Protein 6YJH (pdb70)

Foldseek 3Di:
DLWFWFWDDDPFKTKIKTKDQQAQLQEAEDAQEVLLSVLVSLLCNLLRMNMYMDMYGDCVVACQVSLLSRLLRLLQGLLRSCPPVPQWQQWFKDWFDDPQWIKMKIKRLPAAQEEAEEADDPVLCADWDDDPTGIDRSVCLSSSRSSSSNNSRMYMYMYIPDDDDSSSHSNRRSSGSSNRNSRGSHGHPVD

B-factor: mean 17.28, std 9.88, range [5.57, 83.08]

Secondary structure (DSSP, 8-state):
--EEEEEEE-SSEEEEEEEESS----EEEE-S-HHHHHHHHHHHHHTT-EEEEEEEE-TTT-SHHHHHHHHHHHHHHHHHHHTT-TTB--EEEEEEEETTEEEEEEEETTSPSEEEEE---GGGGS-EE--SSS-EETTHHHHHHHHHHHHHT-EEEEEEEE---HHHHHHHHHHHHHHHHHHHHSB-TT-

Radius of gyration: 15.44 Å; Cα contacts (8 Å, |Δi|>4): 521; chains: 1; bounding box: 41×38×30 Å

InterPro domains:
  IPR000807 Imidazoleglycerol-phosphate dehydratase [MF_00076] (11-210)
  IPR000807 Imidazoleglycerol-phosphate dehydratase [PF00475] (40-190)
  IPR000807 Imidazoleglycerol-phosphate dehydratase [PTHR23133] (4-210)
  IPR000807 Imidazoleglycerol-phosphate dehydratase [cd07914] (21-210)
  IPR020565 Imidazoleglycerol-phosphate dehydratase, conserved site [PS00954] (70-83)
  IPR020565 Imidazoleglycerol-phosphate dehydratase, conserved site [PS00955] (172-184)
  IPR020568 Ribosomal protein uS5 domain 2-type superfamily [SSF54211] (11-95)
  IPR020568 Ribosomal protein uS5 domain 2-type superfamily [SSF54211] (96-195)
  IPR038494 Imidazole glycerol phosphate dehydratase domain superfamily [G3DSA:3.30.230.40] (1-98)
  IPR038494 Imidazole glycerol phosphate dehydratase domain superfamily [G3DSA:3.30.230.40] (99-210)

Sequence (191 aa):
SRRARIERRTRESDIVIELDLDGTGQVAVDTGVPFYDHMLTALGSSHASSFDLTVRATGDVEIEAHHTIEDTAIALGTALGQALGDKRGIRRRFGDAFIPMDETLAHAAVVDLSGRPYCVHTGEPDHLQHTTIAGSSVPYHTVINRHVFESLLAANARIALHVRVLYGRDPHHITEAQYKAVARALRQAVEPDPRV

Nearest PDB structures (foldseek):
  6yjh-assembly1_A  TM=1.005E+00  e=2.341E-43  Mycobacterium tuberculosis
  8wmp-assembly1_A  TM=1.005E+00  e=8.039E-42  Mycobacterium tuberculosis
  6khh-assembly1_A  TM=1.005E+00  e=1.022E-41  Mycobacterium tuberculosis
  4mu0-assembly1_A  TM=9.701E-01  e=1.872E-22  Arabidopsis thaliana
  6fwh-assembly1_A  TM=9.438E-01  e=1.028E-22  Acanthamoeba castellanii

Solvent-accessible surface area: 9178 Å² total; per-residue (Å²): 135,42,164,8,127,21,104,74,187,37,236,66,2,53,2,40,0,79,5,22,5,82,13,107,22,115,36,61,21,95,1,36,0,64,22,0,25,77,0,0,52,10,4,0,53,50,1,30,2,40,1,58,4,178,3,90,25,19,45,148,111,64,2,56,63,0,2,48,11,0,0,28,1,6,0,51,0,7,22,102,5,6,49,110,53,192,27,15,98,92,115,6,69,14,106,18,100,42,124,70,1,34,0,16,0,37,6,23,0,51,15,205,61,145,27,54,14,64,51,34,31,119,73,0,115,147,24,65,31,77,67,130,63,31,48,0,63,0,79,10,0,108,48,1,0,80,9,9,1,57,46,2,156,2,17,1,74,0,91,5,69,132,21,182,49,34,65,40,0,0,11,0,0,0,38,0,2,0,96,0,6,98,74,0,5,56,97,31,111,222,132

Organism: Mycobacterium tuberculosis (strain ATCC 25618 / H37Rv) (NCBI:txid83332)

Structure (mmCIF, N/CA/C/O backbone):
data_6YJH
#
_entry.id   6YJH
#
_cell.length_a   112.130
_cell.length_b   112.130
_cell.length_c   112.130
_cell.angle_alpha   90.000
_cell.angle_beta   90.000
_cell.angle_gamma   90.000
#
_symmetry.space_group_name_H-M   'P 4 3 2'
#
loop_
_entity.id
_entity.type
_entity.pdbx_description
1 polymer 'Imidazoleglycerol-phosphate dehydratase'
2 non-polymer 'MANGANESE (II) ION'
3 water water
#
loop_
_atom_site.group_PDB
_atom_site.id
_atom_site.type_symbol
_atom_site.label_atom_id
_atom_site.label_alt_id
_atom_site.label_comp_id
_atom_site.label_asym_id
_atom_site.label_entity_id
_atom_site.label_seq_id
_atom_site.pdbx_PDB_ins_code
_atom_site.Cartn_x
_atom_site.Cartn_y
_atom_site.Cartn_z
_atom_site.occupancy
_atom_site.B_iso_or_equiv
_atom_site.auth_seq_id
_atom_site.auth_comp_id
_atom_site.auth_asym_id
_atom_site.auth_atom_id
_atom_site.pdbx_PDB_model_num
ATOM 1 N N . SER A 1 1 ? -40.745 19.915 46.211 1.00 45.84 10 SER A N 1
ATOM 2 C CA . SER A 1 1 ? -39.703 19.081 46.952 1.00 41.51 10 SER A CA 1
ATOM 3 C C . SER A 1 1 ? -39.222 17.906 46.080 1.00 34.94 10 SER A C 1
ATOM 4 O O . SER A 1 1 ? -40.013 16.982 45.802 1.00 31.57 10 SER A O 1
ATOM 7 N N . ARG A 1 2 ? -37.960 17.928 45.643 1.00 28.20 11 ARG A N 1
ATOM 8 C CA . ARG A 1 2 ? -37.422 16.886 44.731 1.00 23.70 11 ARG A CA 1
ATOM 9 C C . ARG A 1 2 ? -36.259 16.223 45.446 1.00 21.07 11 ARG A C 1
ATOM 10 O O . ARG A 1 2 ? -35.093 16.579 45.222 1.00 17.61 11 ARG A O 1
ATOM 18 N N . ARG A 1 3 ? -36.614 15.315 46.366 1.00 20.66 12 ARG A N 1
ATOM 19 C CA . ARG A 1 3 ? -35.666 14.692 47.300 1.00 19.28 12 ARG A CA 1
ATOM 20 C C . ARG A 1 3 ? -35.847 13.198 47.236 1.00 19.27 12 ARG A C 1
ATOM 21 O O . ARG A 1 3 ? -36.925 12.735 46.865 1.00 21.44 12 ARG A O 1
ATOM 29 N N . ALA A 1 4 ? -34.787 12.460 47.544 1.00 15.98 13 ALA A N 1
ATOM 30 C CA . ALA A 1 4 ? -34.867 10.992 47.600 1.00 16.35 13 ALA A CA 1
ATOM 31 C C . ALA A 1 4 ? -33.827 10.527 48.600 1.00 18.18 13 ALA A C 1
ATOM 32 O O . ALA A 1 4 ? -32.729 11.078 48.650 1.00 18.47 13 ALA A O 1
ATOM 34 N N . ARG A 1 5 ? -34.169 9.508 49.367 1.00 17.46 14 ARG A N 1
ATOM 35 C CA . ARG A 1 5 ? -33.190 8.785 50.187 1.00 18.21 14 ARG A CA 1
ATOM 36 C C . ARG A 1 5 ? -33.243 7.352 49.693 1.00 17.39 14 ARG A C 1
ATOM 37 O O . ARG A 1 5 ? -34.304 6.786 49.673 1.00 18.13 14 ARG A O 1
ATOM 45 N N . ILE A 1 6 ? -32.119 6.810 49.268 1.00 16.79 15 ILE A N 1
ATOM 46 C CA . ILE A 1 6 ? -32.000 5.420 48.771 1.00 17.22 15 ILE A CA 1
ATOM 47 C C . ILE A 1 6 ? -31.024 4.698 49.695 1.00 16.64 15 ILE A C 1
ATOM 48 O O . ILE A 1 6 ? -29.954 5.243 49.978 1.00 17.14 15 ILE A O 1
ATOM 53 N N . GLU A 1 7 ? -31.429 3.543 50.223 1.00 18.16 16 GLU A N 1
ATOM 54 C CA . GLU A 1 7 ? -30.512 2.613 50.915 1.00 17.29 16 GLU A CA 1
ATOM 55 C C . GLU A 1 7 ? -30.368 1.385 50.027 1.00 18.36 16 GLU A C 1
ATOM 56 O O . GLU A 1 7 ? -31.380 0.823 49.573 1.00 21.66 16 GLU A O 1
ATOM 62 N N . ARG A 1 8 ? -29.142 0.991 49.766 1.00 16.95 17 ARG A N 1
ATOM 63 C CA . ARG A 1 8 ? -28.891 -0.187 48.924 1.00 17.78 17 ARG A CA 1
ATOM 64 C C . ARG A 1 8 ? -27.911 -1.082 49.675 1.00 17.03 17 ARG A C 1
ATOM 65 O O . ARG A 1 8 ? -26.750 -0.670 49.868 1.00 17.17 17 ARG A O 1
ATOM 73 N N . ARG A 1 9 ? -28.392 -2.247 50.113 1.00 19.09 18 ARG A N 1
ATOM 74 C CA . ARG A 1 9 ? -27.525 -3.230 50.804 1.00 20.10 18 ARG A CA 1
ATOM 75 C C . ARG A 1 9 ? -27.355 -4.487 49.943 1.00 20.63 18 ARG A C 1
ATOM 76 O O . ARG A 1 9 ? -28.342 -5.112 49.575 1.00 21.17 18 ARG A O 1
ATOM 84 N N . THR A 1 10 ? -26.137 -4.776 49.541 1.00 18.21 19 THR A N 1
ATOM 85 C CA . THR A 1 10 ? -25.835 -5.948 48.689 1.00 19.08 19 THR A CA 1
ATOM 86 C C . THR A 1 10 ? -24.836 -6.829 49.433 1.00 20.06 19 THR A C 1
ATOM 87 O O . THR A 1 10 ? -24.362 -6.442 50.530 1.00 19.27 19 THR A O 1
ATOM 91 N N . ARG A 1 11 ? -24.463 -7.957 48.839 1.00 21.37 20 ARG A N 1
ATOM 92 C CA . ARG A 1 11 ? -23.395 -8.809 49.426 1.00 25.12 20 ARG A CA 1
ATOM 93 C C . ARG A 1 11 ? -22.094 -8.009 49.465 1.00 19.81 20 ARG A C 1
ATOM 94 O O . ARG A 1 11 ? -21.274 -8.194 50.379 1.00 19.20 20 ARG A O 1
ATOM 102 N N . GLU A 1 12 ? -21.881 -7.145 48.478 1.00 16.97 21 GLU A N 1
ATOM 103 C CA . GLU A 1 12 ? -20.563 -6.477 48.310 1.00 17.91 21 GLU A CA 1
ATOM 104 C C . GLU A 1 12 ? -20.488 -5.132 49.069 1.00 18.32 21 GLU A C 1
ATOM 105 O O . GLU A 1 12 ? -19.358 -4.734 49.419 1.00 18.14 21 GLU A O 1
ATOM 111 N N . SER A 1 13 ? -21.606 -4.434 49.249 1.00 16.61 22 SER A N 1
ATOM 112 C CA . SER A 1 13 ? -21.543 -3.046 49.764 1.00 17.01 22 SER A CA 1
ATOM 113 C C . SER A 1 13 ? -22.843 -2.625 50.444 1.00 15.67 22 SER A C 1
ATOM 114 O O . SER A 1 13 ? -23.887 -3.316 50.364 1.00 16.00 22 SER A O 1
ATOM 117 N N . ASP A 1 14 ? -22.734 -1.523 51.177 1.00 16.80 23 ASP A N 1
ATOM 118 C CA . ASP A 1 14 ? -23.885 -0.888 51.870 1.00 16.85 23 ASP A CA 1
ATOM 119 C C . ASP A 1 14 ? -23.805 0.603 51.565 1.00 15.59 23 ASP A C 1
ATOM 120 O O . ASP A 1 14 ? -22.746 1.206 51.825 1.00 14.56 23 ASP A O 1
ATOM 125 N N . ILE A 1 15 ? -24.873 1.132 50.957 1.00 16.07 24 ILE A N 1
ATOM 126 C CA . ILE A 1 15 ? -24.898 2.490 50.382 1.00 16.02 24 ILE A CA 1
ATOM 127 C C . ILE A 1 15 ? -26.094 3.212 50.981 1.00 13.59 24 ILE A C 1
ATOM 128 O O . ILE A 1 15 ? -27.168 2.611 51.028 1.00 15.21 24 ILE A O 1
ATOM 133 N N . VAL A 1 16 ? -25.892 4.446 51.422 1.00 14.81 25 VAL A N 1
ATOM 134 C CA . VAL A 1 16 ? -26.983 5.420 51.705 1.00 15.80 25 VAL A CA 1
ATOM 135 C C . VAL A 1 16 ? -26.766 6.680 50.877 1.00 15.24 25 VAL A C 1
ATOM 136 O O . VAL A 1 16 ? -25.688 7.258 50.957 1.00 16.56 25 VAL A O 1
ATOM 140 N N . ILE A 1 17 ? -27.793 7.079 50.128 1.00 15.70 26 ILE A N 1
ATOM 141 C CA . ILE A 1 17 ? -27.764 8.325 49.322 1.00 14.74 26 ILE A CA 1
ATOM 142 C C . ILE A 1 17 ? -28.879 9.208 49.857 1.00 15.36 26 ILE A C 1
ATOM 143 O O . ILE A 1 17 ? -30.032 8.705 49.899 1.00 15.30 26 ILE A O 1
ATOM 148 N N . GLU A 1 18 ? -28.594 10.469 50.126 1.00 15.30 27 GLU A N 1
ATOM 149 C CA . GLU A 1 18 ? -29.639 11.498 50.309 1.00 16.60 27 GLU A CA 1
ATOM 150 C C . GLU A 1 18 ? -29.401 12.578 49.252 1.00 15.63 27 GLU A C 1
ATOM 151 O O . GLU A 1 18 ? -28.310 13.157 49.233 1.00 16.58 27 GLU A O 1
ATOM 157 N N . LEU A 1 19 ? -30.379 12.808 48.401 1.00 16.39 28 LEU A N 1
ATOM 158 C CA . LEU A 1 19 ? -30.262 13.726 47.259 1.00 16.43 28 LEU A CA 1
ATOM 159 C C . LEU A 1 19 ? -31.401 14.731 47.299 1.00 18.18 28 LEU A C 1
ATOM 160 O O . LEU A 1 19 ? -32.558 14.298 47.469 1.00 19.12 28 LEU A O 1
ATOM 165 N N . ASP A 1 20 ? -31.081 15.986 47.050 1.00 17.47 29 ASP A N 1
ATOM 166 C CA . ASP A 1 20 ? -32.068 17.054 46.761 1.00 17.53 29 ASP A CA 1
ATOM 167 C C . ASP A 1 20 ? -31.623 17.722 45.451 1.00 16.58 29 ASP A C 1
ATOM 168 O O . ASP A 1 20 ? -30.505 18.267 45.429 1.00 16.05 29 ASP A O 1
ATOM 173 N N . LEU A 1 21 ? -32.483 17.703 44.447 1.00 16.22 30 LEU A N 1
ATOM 174 C CA . LEU A 1 21 ? -32.153 18.290 43.122 1.00 15.94 30 LEU A CA 1
ATOM 175 C C . LEU A 1 21 ? -32.043 19.806 43.220 1.00 18.88 30 LEU A C 1
ATOM 176 O O . LEU A 1 21 ? -31.393 20.391 42.348 1.00 20.92 30 LEU A O 1
ATOM 181 N N . ASP A 1 22 ? -32.770 20.434 44.152 1.00 17.20 31 ASP A N 1
ATOM 182 C CA . ASP A 1 22 ? -32.889 21.912 44.248 1.00 20.64 31 ASP A CA 1
ATOM 183 C C . ASP A 1 22 ? -31.966 22.403 45.358 1.00 21.89 31 ASP A C 1
ATOM 184 O O . ASP A 1 22 ? -32.404 23.130 46.280 1.00 25.35 31 ASP A O 1
ATOM 189 N N . GLY A 1 23 ? -30.700 22.025 45.311 1.00 20.36 32 GLY A N 1
ATOM 190 C CA . GLY A 1 23 ? -29.768 22.335 46.389 1.00 21.27 32 GLY A CA 1
ATOM 191 C C . GLY A 1 23 ? -28.930 23.535 46.049 1.00 22.20 32 GLY A C 1
ATOM 192 O O . GLY A 1 23 ? -29.254 24.250 45.066 1.00 22.46 32 GLY A O 1
ATOM 193 N N . THR A 1 24 ? -27.877 23.712 46.811 1.00 21.15 33 THR A N 1
ATOM 194 C CA . THR A 1 24 ? -26.890 24.805 46.694 1.00 22.51 33 THR A CA 1
ATOM 195 C C . THR A 1 24 ? -25.495 24.188 46.724 1.00 24.17 33 THR A C 1
ATOM 196 O O . THR A 1 24 ? -24.558 24.890 47.114 1.00 21.97 33 THR A O 1
ATOM 200 N N . GLY A 1 25 ? -25.360 22.901 46.395 1.00 20.36 34 GLY A N 1
ATOM 201 C CA . GLY A 1 25 ? -24.028 22.267 46.385 1.00 20.79 34 GLY A CA 1
ATOM 202 C C . GLY A 1 25 ? -23.516 21.911 47.767 1.00 21.66 34 GLY A C 1
ATOM 203 O O . GLY A 1 25 ? -22.291 21.857 47.952 1.00 25.34 34 GLY A O 1
ATOM 204 N N . GLN A 1 26 ? -24.386 21.534 48.701 1.00 22.49 35 GLN A N 1
ATOM 205 C CA . GLN A 1 26 ? -23.967 21.011 50.032 1.00 23.28 35 GLN A CA 1
ATOM 206 C C . GLN A 1 26 ? -23.735 19.512 49.860 1.00 20.19 35 GLN A C 1
ATOM 207 O O . GLN A 1 26 ? -24.725 18.756 49.751 1.00 18.82 35 GLN A O 1
ATOM 213 N N . VAL A 1 27 ? -22.474 19.124 49.786 1.00 18.35 36 VAL A N 1
ATOM 214 C CA . VAL A 1 27 ? -22.114 17.761 49.313 1.00 17.33 36 VAL A CA 1
ATOM 215 C C . VAL A 1 27 ? -21.133 17.157 50.296 1.00 16.96 36 VAL A C 1
ATOM 216 O O . VAL A 1 27 ? -20.128 17.820 50.664 1.00 20.09 36 VAL A O 1
ATOM 220 N N . ALA A 1 28 ? -21.382 15.921 50.658 1.00 15.02 37 ALA A N 1
ATOM 221 C CA . ALA A 1 28 ? -20.501 15.113 51.506 1.00 15.29 37 ALA A CA 1
ATOM 222 C C . ALA A 1 28 ? -20.512 13.667 51.001 1.00 14.02 37 ALA A C 1
ATOM 223 O O . ALA A 1 28 ? -21.553 13.035 51.049 1.00 15.54 37 ALA A O 1
ATOM 225 N N . VAL A 1 29 ? -19.351 13.191 50.564 1.00 13.58 38 VAL A N 1
ATOM 226 C CA . VAL A 1 29 ? -19.223 11.849 49.946 1.00 13.16 38 VAL A CA 1
ATOM 227 C C . VAL A 1 29 ? -18.121 11.090 50.643 1.00 13.27 38 VAL A C 1
ATOM 228 O O . VAL A 1 29 ? -16.996 11.600 50.698 1.00 15.72 38 VAL A O 1
ATOM 232 N N . ASP A 1 30 ? -18.424 9.877 51.082 1.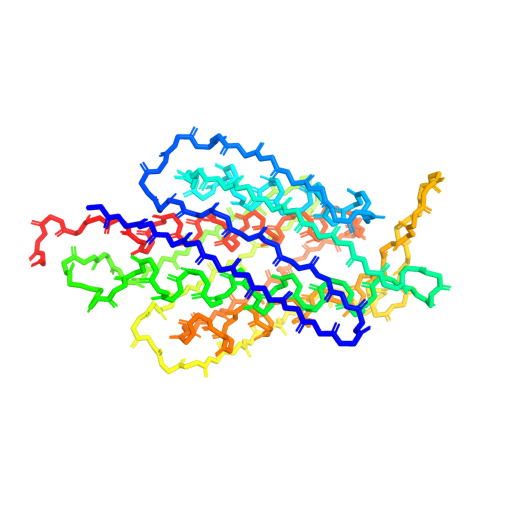00 14.04 39 ASP A N 1
ATOM 233 C CA . ASP A 1 30 ? -17.404 9.005 51.689 1.00 15.81 39 ASP A CA 1
ATOM 234 C C . ASP A 1 30 ? -17.717 7.585 51.265 1.00 15.08 39 ASP A C 1
ATOM 235 O O . ASP A 1 30 ? -18.670 6.988 51.768 1.00 15.07 39 ASP A O 1
ATOM 240 N N . THR A 1 31 ? -16.964 7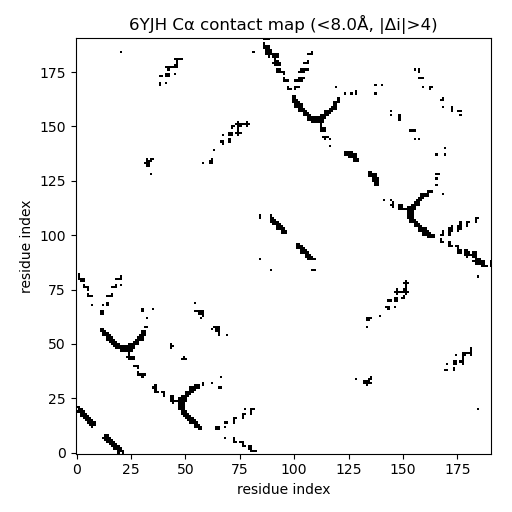.061 50.310 1.00 13.29 40 THR A N 1
ATOM 241 C CA . THR A 1 31 ? -17.142 5.706 49.764 1.00 11.88 40 THR A CA 1
ATOM 242 C C . THR A 1 31 ? -15.981 4.766 50.088 1.00 12.54 40 THR A C 1
ATOM 243 O O . THR A 1 31 ? -16.095 3.568 49.703 1.00 12.83 40 THR A O 1
ATOM 247 N N . GLY A 1 32 ? -14.881 5.214 50.739 1.00 12.57 41 GLY A N 1
ATOM 248 C CA . GLY A 1 32 ? -13.675 4.396 50.924 1.00 12.55 41 GLY A CA 1
ATOM 249 C C . GLY A 1 32 ? -12.756 4.412 49.728 1.00 12.54 41 GLY A C 1
ATOM 250 O O . GLY A 1 32 ? -11.689 3.816 49.805 1.00 13.34 41 GLY A O 1
ATOM 251 N N . VAL A 1 33 ? -13.172 5.120 48.688 1.00 11.31 42 VAL A N 1
ATOM 252 C CA . VAL A 1 33 ? -12.374 5.236 47.431 1.00 11.81 42 VAL A CA 1
ATOM 253 C C . VAL A 1 33 ? -12.139 6.713 47.158 1.00 11.24 42 VAL A C 1
ATOM 254 O O . VAL A 1 33 ? -12.989 7.365 46.566 1.00 11.10 42 VAL A O 1
ATOM 258 N N . PRO A 1 34 ? -11.059 7.312 47.678 1.00 11.82 43 PRO A N 1
ATOM 259 C CA . PRO A 1 34 ? -10.994 8.771 47.716 1.00 11.50 43 PRO A CA 1
ATOM 260 C C . PRO A 1 34 ? -11.029 9.517 46.381 1.00 11.06 43 PRO A C 1
ATOM 261 O O . PRO A 1 34 ? -11.586 10.602 46.329 1.00 11.24 43 PRO A O 1
ATOM 265 N N . PHE A 1 35 ? -10.517 8.913 45.308 1.00 10.35 44 PHE A N 1
ATOM 266 C CA . PHE A 1 35 ? -10.635 9.606 44.006 1.00 10.26 44 PHE A CA 1
ATOM 267 C C . PHE A 1 35 ? -12.095 9.614 43.569 1.00 10.34 44 PHE A C 1
ATOM 268 O O . PHE A 1 35 ? -12.582 10.600 42.973 1.00 9.34 44 PHE A O 1
ATOM 276 N N . TYR A 1 36 ? -12.809 8.535 43.850 1.00 10.34 45 TYR A N 1
ATOM 277 C CA . TYR A 1 36 ? -14.246 8.461 43.504 1.00 9.60 45 TYR A CA 1
ATOM 278 C C . TYR A 1 36 ? -15.003 9.470 44.380 1.00 10.48 45 TYR A C 1
ATOM 279 O O . TYR A 1 36 ? -15.934 10.134 43.882 1.00 10.57 45 TYR A O 1
ATOM 288 N N . ASP A 1 37 ? -14.622 9.619 45.642 1.00 11.27 46 ASP A N 1
ATOM 289 C CA . ASP A 1 37 ? -15.280 10.654 46.473 1.00 10.93 46 ASP A CA 1
ATOM 290 C C . ASP A 1 37 ? -15.071 12.027 45.828 1.00 10.96 46 ASP A C 1
ATOM 291 O O . ASP A 1 37 ? -16.009 12.801 45.824 1.00 11.26 46 ASP A O 1
ATOM 296 N N . HIS A 1 38 ? -13.870 12.280 45.304 1.00 9.71 47 HIS A N 1
ATOM 297 C CA . HIS A 1 38 ? -13.533 13.557 44.625 1.00 10.52 47 HIS A CA 1
ATOM 298 C C . HIS A 1 38 ? -14.501 13.727 43.448 1.00 10.44 47 HIS A C 1
ATOM 299 O O . HIS A 1 38 ? -15.055 14.811 43.264 1.00 10.66 47 HIS A O 1
ATOM 306 N N . MET A 1 39 ? -14.634 12.687 42.632 1.00 9.44 48 MET A N 1
ATOM 307 C CA . MET A 1 39 ? -15.494 12.773 41.429 1.00 9.24 48 MET A CA 1
ATOM 308 C C . MET A 1 39 ? -16.969 13.000 41.779 1.00 9.97 48 MET A C 1
ATOM 309 O O . MET A 1 39 ? -17.624 13.808 41.120 1.00 10.70 48 MET A O 1
ATOM 314 N N . LEU A 1 40 ? -17.500 12.257 42.760 1.00 9.74 49 LEU A N 1
ATOM 315 C CA . LEU A 1 40 ? -18.919 12.421 43.132 1.00 10.32 49 LEU A CA 1
ATOM 316 C C . LEU A 1 40 ? -19.144 13.755 43.846 1.00 10.55 49 LEU A C 1
ATOM 317 O O . LEU A 1 40 ? -20.250 14.277 43.721 1.00 11.51 49 LEU A O 1
ATOM 322 N N . THR A 1 41 ? -18.146 14.283 44.562 1.00 11.25 50 THR A N 1
ATOM 323 C CA . THR A 1 41 ? -18.233 15.598 45.197 1.00 11.79 50 THR A CA 1
ATOM 324 C C . THR A 1 41 ? -18.301 16.635 44.078 1.00 13.69 50 THR A C 1
ATOM 325 O O . THR A 1 41 ? -19.168 17.485 44.136 1.00 13.09 50 THR A O 1
ATOM 329 N N . ALA A 1 42 ? -17.454 16.512 43.061 1.00 13.67 51 ALA A N 1
ATOM 330 C CA . ALA A 1 42 ? -17.546 17.386 41.882 1.00 13.53 51 ALA A CA 1
ATOM 331 C C . ALA A 1 42 ? -18.924 17.266 41.231 1.00 13.09 51 ALA A C 1
ATOM 332 O O . ALA A 1 42 ? -19.513 18.335 40.854 1.00 14.39 51 ALA A O 1
ATOM 334 N N . LEU A 1 43 ? -19.439 16.057 41.035 1.00 12.56 52 LEU A N 1
ATOM 335 C CA . LEU A 1 43 ? -20.741 15.831 40.371 1.00 13.64 52 LEU A CA 1
ATOM 336 C C . LEU A 1 43 ? -21.810 16.557 41.201 1.00 13.56 52 LEU A C 1
ATOM 337 O O . LEU A 1 43 ? -22.608 17.364 40.644 1.00 13.72 52 LEU A O 1
ATOM 342 N N . GLY A 1 44 ? -21.849 16.317 42.514 1.00 13.70 53 GLY A N 1
ATOM 343 C CA . GLY A 1 44 ? -22.938 16.904 43.312 1.00 14.25 53 GLY A CA 1
ATOM 344 C C . GLY A 1 44 ? -22.841 18.412 43.350 1.00 14.49 53 GLY A C 1
ATOM 345 O O . GLY A 1 44 ? -23.869 19.090 43.198 1.00 15.83 53 GLY A O 1
ATOM 346 N N . SER A 1 45 ? -21.644 18.950 43.484 1.00 13.84 54 SER A N 1
ATOM 347 C CA A SER A 1 45 ? -21.420 20.406 43.601 0.50 15.16 54 SER A CA 1
ATOM 348 C CA B SER A 1 45 ? -21.443 20.411 43.616 0.50 15.26 54 SER A CA 1
ATOM 349 C C . SER A 1 45 ? -21.761 21.104 42.278 1.00 15.74 54 SER A C 1
ATOM 350 O O . SER A 1 45 ? -22.486 22.147 42.271 1.00 15.76 54 SER A O 1
ATOM 355 N N . HIS A 1 46 ? -21.234 20.599 41.183 1.00 14.12 55 HIS A N 1
ATOM 356 C CA . HIS A 1 46 ? -21.459 21.274 39.883 1.00 13.54 55 HIS A CA 1
ATOM 357 C C . HIS A 1 46 ? -22.893 21.088 39.424 1.00 14.50 55 HIS A C 1
ATOM 358 O O . HIS A 1 46 ? -23.304 21.835 38.498 1.00 15.93 55 HIS A O 1
ATOM 365 N N . ALA A 1 47 ? -23.635 20.091 39.915 1.00 12.86 56 ALA A N 1
ATOM 366 C CA . ALA A 1 47 ? -25.049 19.923 39.558 1.00 12.39 56 ALA A CA 1
ATOM 367 C C . ALA A 1 47 ? -25.953 20.827 40.421 1.00 13.95 56 ALA A C 1
ATOM 368 O O . ALA A 1 47 ? -27.160 20.869 40.147 1.00 13.70 56 ALA A O 1
ATOM 370 N N A SER A 1 48 ? -25.381 21.545 41.380 0.50 14.79 57 SER A N 1
ATOM 371 N N B SER A 1 48 ? -25.359 21.427 41.445 0.50 14.52 57 SER A N 1
ATOM 372 C CA A SER A 1 48 ? -26.141 22.294 42.426 0.50 15.30 57 SER A CA 1
ATOM 373 C CA B SER A 1 48 ? -26.053 22.298 42.430 0.50 15.25 57 SER A CA 1
ATOM 374 C C A SER A 1 48 ? -27.166 21.351 43.056 0.50 15.54 57 SER A C 1
ATOM 375 C C B SER A 1 48 ? -26.998 21.444 43.273 0.50 15.85 57 SER A C 1
ATOM 376 O O A SER A 1 48 ? -28.358 21.745 43.301 0.50 14.70 57 SER A O 1
ATOM 377 O O B SER A 1 48 ? -27.935 22.013 43.910 0.50 15.44 57 SER A O 1
ATOM 382 N N . PHE A 1 49 ? -26.718 20.138 43.357 1.00 15.51 58 PHE A N 1
ATOM 383 C CA . PHE A 1 49 ? -27.488 19.225 44.229 1.00 14.28 58 PHE A CA 1
ATOM 384 C C . PHE A 1 49 ? -27.080 19.501 45.660 1.00 13.77 58 PHE A C 1
ATOM 385 O O . PHE A 1 49 ? -26.014 19.996 45.918 1.00 15.31 58 PHE A O 1
ATOM 393 N N . ASP A 1 50 ? -27.910 19.076 46.622 1.00 14.51 59 ASP A N 1
ATOM 394 C CA . ASP A 1 50 ? -27.401 18.759 47.977 1.00 15.25 59 ASP A CA 1
ATOM 395 C C . ASP A 1 50 ? -27.307 17.239 47.992 1.00 14.67 59 ASP A C 1
ATOM 396 O O . ASP A 1 50 ? -28.283 16.585 47.543 1.00 16.94 59 ASP A O 1
ATOM 401 N N . LEU A 1 51 ? -26.169 16.678 48.365 1.00 15.80 60 LEU A N 1
ATOM 402 C CA . LEU A 1 51 ? -25.942 15.237 48.157 1.00 15.66 60 LEU A CA 1
ATOM 403 C C . LEU A 1 51 ? -25.102 14.692 49.294 1.00 15.73 60 LEU A C 1
ATOM 404 O O . LEU A 1 51 ? -24.001 15.220 49.531 1.00 16.55 60 LEU A O 1
ATOM 409 N N . THR A 1 52 ? -25.600 13.669 49.978 1.00 14.27 61 THR A N 1
ATOM 410 C CA . THR A 1 52 ? -24.744 12.904 50.908 1.00 15.28 61 THR A CA 1
ATOM 411 C C . THR A 1 52 ? -24.690 11.460 50.384 1.00 13.57 61 THR A C 1
ATOM 412 O O . THR A 1 52 ? -25.713 10.898 49.964 1.00 15.00 61 THR A O 1
ATOM 416 N N . VAL A 1 53 ? -23.468 10.959 50.329 1.00 13.18 62 VAL A N 1
ATOM 417 C CA . VAL A 1 53 ? -23.197 9.568 49.939 1.00 12.78 62 VAL A CA 1
ATOM 418 C C . VAL A 1 53 ? -22.362 8.972 51.052 1.00 13.65 62 VAL A C 1
ATOM 419 O O . VAL A 1 53 ? -21.274 9.451 51.336 1.00 14.15 62 VAL A O 1
ATOM 423 N N . ARG A 1 54 ? -22.824 7.861 51.583 1.00 13.94 63 ARG A N 1
ATOM 424 C CA . ARG A 1 54 ? -22.072 7.050 52.535 1.00 16.29 63 ARG A CA 1
ATOM 425 C C . ARG A 1 54 ? -22.073 5.618 52.005 1.00 14.88 63 ARG A C 1
ATOM 426 O O . ARG A 1 54 ? -23.174 5.033 51.882 1.00 17.34 63 ARG A O 1
ATOM 434 N N . ALA A 1 55 ? -20.906 5.096 51.656 1.00 14.31 64 ALA A N 1
ATOM 435 C CA . ALA A 1 55 ? -20.767 3.742 51.128 1.00 13.58 64 ALA A CA 1
ATOM 436 C C . ALA A 1 55 ? -19.596 3.045 51.786 1.00 13.99 64 ALA A C 1
ATOM 437 O O . ALA A 1 55 ? -18.540 3.666 52.003 1.00 15.52 64 ALA A O 1
ATOM 439 N N . THR A 1 56 ? -19.813 1.780 52.132 1.00 14.97 65 THR A N 1
ATOM 440 C CA . THR A 1 56 ? -18.761 0.868 52.603 1.00 16.33 65 THR A CA 1
ATOM 441 C C . THR A 1 56 ? -18.899 -0.418 51.800 1.00 16.62 65 THR A C 1
ATOM 442 O O . THR A 1 56 ? -20.013 -0.959 51.655 1.00 18.14 65 THR A O 1
ATOM 446 N N . GLY A 1 57 ? -17.783 -0.912 51.321 1.00 14.70 66 GLY A N 1
ATOM 447 C CA . GLY A 1 57 ? -17.843 -2.144 50.537 1.00 14.20 66 GLY A CA 1
ATOM 448 C C . GLY A 1 57 ? -16.512 -2.838 50.501 1.00 14.18 66 GLY A C 1
ATOM 449 O O . GLY A 1 57 ? -15.598 -2.500 51.334 1.00 14.98 66 GLY A O 1
ATOM 450 N N . ASP A 1 58 ? -16.416 -3.832 49.622 1.00 14.05 67 ASP A N 1
ATOM 451 C CA . ASP A 1 58 ? -15.334 -4.850 49.617 1.00 15.03 67 ASP A CA 1
ATOM 452 C C . ASP A 1 58 ? -14.093 -4.340 48.874 1.00 13.96 67 ASP A C 1
ATOM 453 O O . ASP A 1 58 ? -13.603 -5.000 47.949 1.00 13.24 67 ASP A O 1
ATOM 458 N N . VAL A 1 59 ? -13.530 -3.253 49.355 1.00 13.02 68 VAL A N 1
ATOM 459 C CA . VAL A 1 59 ? -12.369 -2.586 48.717 1.00 13.01 68 VAL A CA 1
ATOM 460 C C . VAL A 1 59 ? -11.104 -3.427 48.885 1.00 13.56 68 VAL A C 1
ATOM 461 O O . VAL A 1 59 ? -10.129 -3.129 48.179 1.00 14.87 68 VAL A O 1
ATOM 465 N N . GLU A 1 60 ? -11.098 -4.480 49.712 1.00 13.49 69 GLU A N 1
ATOM 466 C CA . GLU A 1 60 ? -9.977 -5.432 49.736 1.00 14.62 69 GLU A CA 1
ATOM 467 C C . GLU A 1 60 ? -9.888 -6.107 48.363 1.00 14.04 69 GLU A C 1
ATOM 468 O O . GLU A 1 60 ? -8.738 -6.520 48.007 1.00 16.53 69 GLU A O 1
ATOM 474 N N . ILE A 1 61 ? -10.998 -6.272 47.659 1.00 12.84 70 ILE A N 1
ATOM 475 C CA . ILE A 1 61 ? -11.000 -6.866 46.287 1.00 14.21 70 ILE A CA 1
ATOM 476 C C . ILE A 1 61 ? -10.484 -5.808 45.303 1.00 15.42 70 ILE A C 1
ATOM 477 O O . ILE A 1 61 ? -9.554 -6.141 44.491 1.00 18.50 70 ILE A O 1
ATOM 482 N N . GLU A 1 62 ? -11.164 -4.667 45.263 1.00 12.60 71 GLU A N 1
ATOM 483 C CA . GLU A 1 62 ? -10.801 -3.432 44.538 1.00 10.49 71 GLU A CA 1
ATOM 484 C C . GLU A 1 62 ? -12.047 -2.547 44.646 1.00 9.90 71 GLU A C 1
ATOM 485 O O . GLU A 1 62 ? -13.062 -2.956 45.259 1.00 11.38 71 GLU A O 1
ATOM 491 N N . ALA A 1 63 ? -12.002 -1.357 44.078 1.00 10.56 72 ALA A N 1
ATOM 492 C CA . ALA A 1 63 ? -13.096 -0.380 44.234 1.00 10.55 72 ALA A CA 1
ATOM 493 C C . ALA A 1 63 ? -14.341 -0.727 43.401 1.00 10.07 72 ALA A C 1
ATOM 494 O O . ALA A 1 63 ? -15.409 -0.171 43.674 1.00 10.35 72 ALA A O 1
ATOM 496 N N . HIS A 1 64 ? -14.237 -1.569 42.368 1.00 9.88 73 HIS A N 1
ATOM 497 C CA . HIS A 1 64 ? -15.304 -1.790 41.363 1.00 9.43 73 HIS A CA 1
ATOM 498 C C . HIS A 1 64 ? -16.668 -1.960 42.027 1.00 9.23 73 HIS A C 1
ATOM 499 O O . HIS A 1 64 ? -17.620 -1.227 41.684 1.00 9.28 73 HIS A O 1
ATOM 506 N N . HIS A 1 65 ? -16.839 -2.960 42.899 1.00 9.52 74 HIS A N 1
ATOM 507 C CA . HIS A 1 65 ? -18.191 -3.241 43.419 1.00 10.08 74 HIS A CA 1
ATOM 508 C C . HIS A 1 65 ? -18.763 -2.016 44.133 1.00 10.57 74 HIS A C 1
ATOM 509 O O . HIS A 1 65 ? -19.973 -1.765 43.945 1.00 10.50 74 HIS A O 1
ATOM 516 N N . THR A 1 66 ? -17.973 -1.382 44.990 1.00 11.03 75 THR A N 1
ATOM 517 C CA . THR A 1 66 ? -18.463 -0.186 45.723 1.00 11.34 75 THR A CA 1
ATOM 518 C C . THR A 1 66 ? -18.819 0.942 44.745 1.00 9.88 75 THR A C 1
ATOM 519 O O . THR A 1 66 ? -19.840 1.610 44.903 1.00 10.24 75 THR A O 1
ATOM 523 N N . ILE A 1 67 ? -17.963 1.164 43.753 1.00 9.35 76 ILE A N 1
ATOM 524 C CA . ILE A 1 67 ? -18.198 2.243 42.762 1.00 9.46 76 ILE A CA 1
ATOM 525 C C . ILE A 1 67 ? -19.511 1.960 42.033 1.00 8.96 76 ILE A C 1
ATOM 526 O O . ILE A 1 67 ? -20.334 2.857 41.898 1.00 9.73 76 ILE A O 1
ATOM 531 N N . GLU A 1 68 ? -19.684 0.718 41.553 1.00 9.38 77 GLU A N 1
ATOM 532 C CA . GLU A 1 68 ? -20.858 0.335 40.759 1.00 10.18 77 GLU A CA 1
ATOM 533 C C . GLU A 1 68 ? -22.102 0.431 41.647 1.00 10.74 77 GLU A C 1
ATOM 534 O O . GLU A 1 68 ? -23.092 1.031 41.221 1.00 10.62 77 GLU A O 1
ATOM 540 N N . ASP A 1 69 ? -22.084 -0.165 42.833 1.00 10.00 78 ASP A N 1
ATOM 541 C CA . ASP A 1 69 ? -23.269 -0.093 43.732 1.00 10.81 78 ASP A CA 1
ATOM 542 C C . ASP A 1 69 ? -23.616 1.358 44.067 1.00 11.10 78 ASP A C 1
ATOM 543 O O . ASP A 1 69 ? -24.824 1.681 44.115 1.00 11.17 78 ASP A O 1
ATOM 548 N N . THR A 1 70 ? -22.630 2.199 44.265 1.00 9.70 79 THR A N 1
ATOM 549 C CA . THR A 1 70 ? -22.848 3.629 44.543 1.00 9.82 79 THR A CA 1
ATOM 550 C C . THR A 1 70 ? -23.527 4.313 43.352 1.00 10.19 79 THR A C 1
ATOM 551 O O . THR A 1 70 ? -24.501 5.037 43.511 1.00 9.94 79 THR A O 1
ATOM 555 N N . ALA A 1 71 ? -23.060 4.042 42.133 1.00 9.82 80 ALA A N 1
ATOM 556 C CA . ALA A 1 71 ? -23.626 4.643 40.916 1.00 10.68 80 ALA A CA 1
ATOM 557 C C . ALA A 1 71 ? -25.047 4.129 40.668 1.00 10.56 80 ALA A C 1
ATOM 558 O O . ALA A 1 71 ? -25.915 4.926 40.274 1.00 11.10 80 ALA A O 1
ATOM 560 N N . ILE A 1 72 ? -25.300 2.850 40.927 1.00 9.98 81 ILE A N 1
ATOM 561 C CA . ILE A 1 72 ? -26.691 2.294 40.838 1.00 9.66 81 ILE A CA 1
ATOM 562 C C . ILE A 1 72 ? -27.598 3.019 41.830 1.00 10.06 81 ILE A C 1
ATOM 563 O O . ILE A 1 72 ? -28.650 3.528 41.419 1.00 11.26 81 ILE A O 1
ATOM 568 N N . ALA A 1 73 ? -27.185 3.155 43.074 1.00 10.22 82 ALA A N 1
ATOM 569 C CA . ALA A 1 73 ? -28.001 3.813 44.123 1.00 11.15 82 ALA A CA 1
ATOM 570 C C . ALA A 1 73 ? -28.206 5.295 43.766 1.00 11.42 82 ALA A C 1
ATOM 571 O O . ALA A 1 73 ? -29.306 5.806 43.915 1.00 11.40 82 ALA A O 1
ATOM 573 N N . LEU A 1 74 ? -27.184 5.976 43.269 1.00 11.27 83 LEU A N 1
ATOM 574 C CA . LEU A 1 74 ? -27.272 7.411 42.948 1.00 12.24 83 LEU A CA 1
ATOM 575 C C . LEU A 1 74 ? -28.229 7.590 41.778 1.00 12.02 83 LEU A C 1
ATOM 576 O O . LEU A 1 74 ? -29.037 8.545 41.765 1.00 12.82 83 LEU A O 1
ATOM 581 N N . GLY A 1 75 ? -28.096 6.740 40.760 1.00 11.66 84 GLY A N 1
ATOM 582 C CA . GLY A 1 75 ? -28.999 6.713 39.623 1.00 12.17 84 GLY A CA 1
ATOM 583 C C . GLY A 1 75 ? -30.426 6.556 40.131 1.00 12.09 84 GLY A C 1
ATOM 584 O O . GLY A 1 75 ? -31.371 7.267 39.671 1.00 12.36 84 GLY A O 1
ATOM 585 N N . THR A 1 76 ? -30.631 5.553 40.965 1.00 12.32 85 THR A N 1
ATOM 586 C CA . THR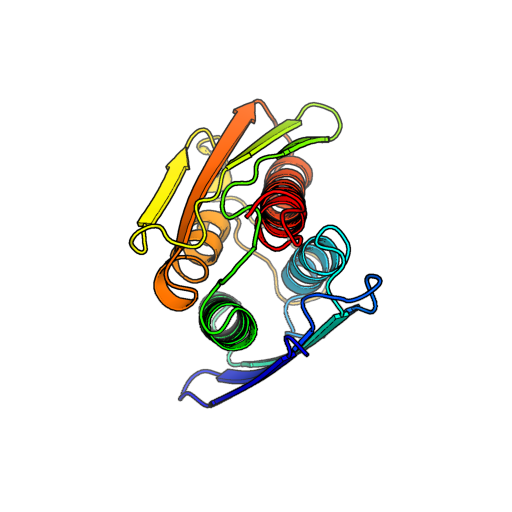 A 1 76 ? -31.980 5.294 41.516 1.00 13.85 85 THR A CA 1
ATOM 587 C C . THR A 1 76 ? -32.485 6.565 42.218 1.00 13.47 85 THR A C 1
ATOM 588 O O . THR A 1 76 ? -33.688 6.918 42.036 1.00 14.89 85 THR A O 1
ATOM 592 N N . ALA A 1 77 ? -31.677 7.202 43.054 1.00 12.98 86 ALA A N 1
ATOM 593 C CA . ALA A 1 77 ? -32.057 8.427 43.799 1.00 13.09 86 ALA A CA 1
ATOM 594 C C . ALA A 1 77 ? -32.448 9.543 42.813 1.00 14.08 86 ALA A C 1
ATOM 595 O O . ALA A 1 77 ? -33.426 10.278 43.021 1.00 14.47 86 ALA A O 1
ATOM 597 N N . LEU A 1 78 ? -31.677 9.720 41.742 1.00 13.31 87 LEU A N 1
ATOM 598 C CA . LEU A 1 78 ? -31.971 10.796 40.768 1.00 14.45 87 LEU A CA 1
ATOM 599 C C . LEU A 1 78 ? -33.307 10.516 40.081 1.00 14.77 87 LEU A C 1
ATOM 600 O O . LEU A 1 78 ? -34.137 11.450 40.000 1.00 15.97 87 LEU A O 1
ATOM 605 N N . GLY A 1 79 ? -33.570 9.282 39.667 1.00 13.96 88 GLY A N 1
ATOM 606 C CA . GLY A 1 79 ? -34.860 8.927 39.048 1.00 15.96 88 GLY A CA 1
ATOM 607 C C . GLY A 1 79 ? -36.007 9.204 40.015 1.00 18.69 88 GLY A C 1
ATOM 608 O O . GLY A 1 79 ? -37.078 9.720 39.579 1.00 19.09 88 GLY A O 1
ATOM 609 N N . GLN A 1 80 ? -35.830 8.832 41.264 1.00 17.28 89 GLN A N 1
ATOM 610 C CA . GLN A 1 80 ? -36.919 8.961 42.273 1.00 19.06 89 GLN A CA 1
ATOM 611 C C . GLN A 1 80 ? -37.158 10.448 42.525 1.00 18.57 89 GLN A C 1
ATOM 612 O O . GLN A 1 80 ? -38.342 10.856 42.540 1.00 18.62 89 GLN A O 1
ATOM 618 N N . ALA A 1 81 ? -36.126 11.246 42.710 1.00 15.43 90 ALA A N 1
ATOM 619 C CA . ALA A 1 81 ? -36.254 12.685 43.042 1.00 16.33 90 ALA A CA 1
ATOM 620 C C . ALA A 1 81 ? -36.906 13.424 41.865 1.00 17.84 90 ALA A C 1
ATOM 621 O O . ALA A 1 81 ? -37.624 14.402 42.108 1.00 20.23 90 ALA A O 1
ATOM 623 N N . LEU A 1 82 ? -36.678 12.989 40.641 1.00 16.90 91 LEU A N 1
ATOM 624 C CA . LEU A 1 82 ? -37.247 13.660 39.451 1.00 18.22 91 LEU A CA 1
ATOM 625 C C . LEU A 1 82 ? -38.761 13.456 39.422 1.00 20.71 91 LEU A C 1
ATOM 626 O 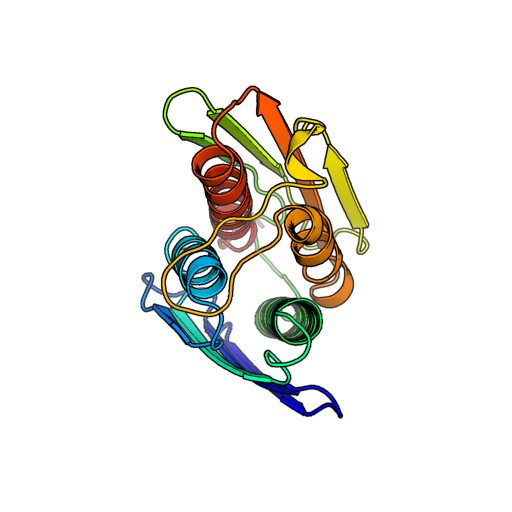O . LEU A 1 82 ? -39.417 14.302 38.806 1.00 20.55 91 LEU A O 1
ATOM 631 N N . GLY A 1 83 ? -39.276 12.346 39.983 1.00 22.18 92 GLY A N 1
ATOM 632 C CA . GLY A 1 83 ? -40.734 12.123 40.032 1.00 25.46 92 GLY A CA 1
ATOM 633 C C . GLY A 1 83 ? -41.318 12.084 38.630 1.00 26.30 92 GLY A C 1
ATOM 634 O O . GLY A 1 83 ? -40.748 11.388 37.775 1.00 26.95 92 GLY A O 1
ATOM 635 N N . ASP A 1 84 ? -42.401 12.831 38.384 1.00 26.64 93 ASP A N 1
ATOM 636 C CA . ASP A 1 84 ? -43.143 12.777 37.098 1.00 30.84 93 ASP A CA 1
ATOM 637 C C . ASP A 1 84 ? -42.426 13.619 36.019 1.00 29.80 93 ASP A C 1
ATOM 638 O O . ASP A 1 84 ? -42.850 13.575 34.823 1.00 28.73 93 ASP A O 1
ATOM 643 N N . LYS A 1 85 ? -41.387 14.375 36.397 1.00 27.55 94 LYS A N 1
ATOM 644 C CA . LYS A 1 85 ? -40.557 15.183 35.461 1.00 28.06 94 LYS A CA 1
ATOM 645 C C . LYS A 1 85 ? -41.388 16.263 34.765 1.00 30.55 94 LYS A C 1
ATOM 646 O O . LYS A 1 85 ? -41.021 16.688 33.650 1.00 28.09 94 LYS A O 1
ATOM 652 N N . ARG A 1 86 ? -42.431 16.754 35.416 1.00 31.49 95 ARG A N 1
ATOM 653 C CA . ARG A 1 86 ? -43.315 17.753 34.782 1.00 34.88 95 ARG A CA 1
ATOM 654 C C . ARG A 1 86 ? -42.674 19.132 34.922 1.00 24.66 95 ARG A C 1
ATOM 655 O O . ARG A 1 86 ? -42.123 19.461 35.999 1.00 27.44 95 ARG A O 1
ATOM 663 N N . GLY A 1 87 ? -42.679 19.853 33.796 1.00 23.13 96 GLY A N 1
ATOM 664 C CA . GLY A 1 87 ? -42.371 21.284 33.757 1.00 22.18 96 GLY A CA 1
ATOM 665 C C . GLY A 1 87 ? -40.882 21.528 33.832 1.00 22.25 96 GLY A C 1
ATOM 666 O O . GLY A 1 87 ? -40.498 22.647 34.194 1.00 24.94 96 GLY A O 1
ATOM 667 N N . ILE A 1 88 ? -40.069 20.515 33.530 1.00 20.65 97 ILE A N 1
ATOM 668 C CA . ILE A 1 88 ? -38.584 20.724 33.589 1.00 18.84 97 ILE A CA 1
ATOM 669 C C . ILE A 1 88 ? -38.017 20.884 32.179 1.00 18.24 97 ILE A C 1
ATOM 670 O O . ILE A 1 88 ? -38.679 20.535 31.191 1.00 19.04 97 ILE A O 1
ATOM 675 N N A ARG A 1 89 ? -36.791 21.401 32.113 0.50 18.13 98 ARG A N 1
ATOM 676 N N B ARG A 1 89 ? -36.793 21.399 32.121 0.50 18.65 98 ARG A N 1
ATOM 677 C CA A ARG A 1 89 ? -36.096 21.695 30.838 0.50 17.59 98 ARG A CA 1
ATOM 678 C CA B ARG A 1 89 ? -36.078 21.687 30.858 0.50 18.44 98 ARG A CA 1
ATOM 679 C C A ARG A 1 89 ? -35.895 20.391 30.070 0.50 16.28 98 ARG A C 1
ATOM 680 C C B ARG A 1 89 ? -35.899 20.391 30.076 0.50 16.69 98 ARG A C 1
ATOM 681 O O A ARG A 1 89 ? -35.895 20.442 28.806 0.50 16.37 98 ARG A O 1
ATOM 682 O O B ARG A 1 89 ? -35.911 20.450 28.813 0.50 16.72 98 ARG A O 1
ATOM 697 N N . ARG A 1 90 ? -35.651 19.286 30.784 1.00 15.96 99 ARG A N 1
ATOM 698 C CA . ARG A 1 90 ? -35.614 17.904 30.245 1.00 14.74 99 ARG A CA 1
ATOM 699 C C . ARG A 1 90 ? -34.263 17.638 29.553 1.00 15.41 99 ARG A C 1
ATOM 700 O O . ARG A 1 90 ? -33.646 16.561 29.787 1.00 14.77 99 ARG A O 1
ATOM 708 N N . PHE A 1 91 ? -33.868 18.518 28.652 1.00 14.11 100 PHE A N 1
ATOM 709 C CA . PHE A 1 91 ? -32.576 18.380 27.933 1.00 12.98 100 PHE A CA 1
ATOM 710 C C . PHE A 1 91 ? -31.571 19.293 28.610 1.00 13.69 100 PHE A C 1
ATOM 711 O O . PHE A 1 91 ? -31.886 20.432 28.945 1.00 14.61 100 PHE A O 1
ATOM 719 N N . GLY A 1 92 ? -30.313 18.859 28.672 1.00 12.25 101 GLY A N 1
ATOM 720 C CA . GLY A 1 92 ? -29.232 19.703 29.150 1.00 11.94 101 GLY A CA 1
ATOM 721 C C . GLY A 1 92 ? -27.911 19.232 28.553 1.00 11.82 101 GLY A C 1
ATOM 722 O O . GLY A 1 92 ? -27.774 18.066 28.208 1.00 12.81 101 GLY A O 1
ATOM 723 N N . ASP A 1 93 ? -26.971 20.134 28.481 1.00 11.01 102 ASP A N 1
ATOM 724 C CA . ASP A 1 93 ? -25.629 19.758 27.989 1.00 12.12 102 ASP A CA 1
ATOM 725 C C . ASP A 1 93 ? -24.619 20.722 28.572 1.00 12.56 102 ASP A C 1
ATOM 726 O O . ASP A 1 93 ? -24.964 21.854 28.963 1.00 14.08 102 ASP A O 1
ATOM 731 N N . ALA A 1 94 ? -23.357 20.308 28.598 1.00 11.25 103 ALA A N 1
ATOM 732 C CA . ALA A 1 94 ? -22.302 21.166 29.117 1.00 11.48 103 ALA A CA 1
ATOM 733 C C . ALA A 1 94 ? -20.962 20.713 28.546 1.00 11.66 103 ALA A C 1
ATOM 734 O O . ALA A 1 94 ? -20.695 19.514 28.537 1.00 11.26 103 ALA A O 1
ATOM 736 N N . PHE A 1 95 ? -20.159 21.694 28.162 1.00 10.65 104 PHE A N 1
ATOM 737 C CA . PHE A 1 95 ? -18.725 21.544 27.860 1.00 10.42 104 PHE A CA 1
ATOM 738 C C . PHE A 1 95 ? -17.909 21.882 29.095 1.00 10.71 104 PHE A C 1
ATOM 739 O O . PHE A 1 95 ? -18.173 22.905 29.788 1.00 12.42 104 PHE A O 1
ATOM 747 N N . ILE A 1 96 ? -16.884 21.100 29.367 1.00 9.80 105 ILE A N 1
ATOM 748 C CA . ILE A 1 96 ? -15.958 21.377 30.490 1.00 10.72 105 ILE A CA 1
ATOM 749 C C . ILE A 1 96 ? -14.543 21.346 29.945 1.00 11.15 105 ILE A C 1
ATOM 750 O O . ILE A 1 96 ? -14.028 20.276 29.635 1.00 11.14 105 ILE A O 1
ATOM 755 N N . PRO A 1 97 ? -13.891 22.497 29.792 1.00 11.38 106 PRO A N 1
ATOM 756 C CA . PRO A 1 97 ? -12.463 22.572 29.517 1.00 13.71 106 PRO A CA 1
ATOM 757 C C . PRO A 1 97 ? -11.712 22.394 30.836 1.00 16.11 106 PRO A C 1
ATOM 758 O O . PRO A 1 97 ? -12.042 23.027 31.887 1.00 17.60 106 PRO A O 1
ATOM 762 N N . MET A 1 98 ? -10.714 21.543 30.839 1.00 13.58 107 MET A N 1
ATOM 763 C CA . MET A 1 98 ? -9.873 21.378 32.053 1.00 13.73 107 MET A CA 1
ATOM 764 C C . MET A 1 98 ? -8.428 21.261 31.605 1.00 11.42 107 MET A C 1
ATOM 765 O O . MET A 1 98 ? -8.010 20.167 31.183 1.00 10.90 107 MET A O 1
ATOM 770 N N . ASP A 1 99 ? -7.724 22.401 31.615 1.00 12.43 108 ASP A N 1
ATOM 771 C CA . ASP A 1 99 ? -6.366 22.444 31.043 1.00 13.13 108 ASP A CA 1
ATOM 772 C C . ASP A 1 99 ? -6.463 21.922 29.605 1.00 12.29 108 ASP A C 1
ATOM 773 O O . ASP A 1 99 ? -7.237 22.525 28.820 1.00 12.04 108 ASP A O 1
ATOM 778 N N . GLU A 1 100 ? -5.731 20.880 29.233 1.00 11.08 109 GLU A N 1
ATOM 779 C CA . GLU A 1 100 ? -5.626 20.381 27.826 1.00 11.20 109 GLU A CA 1
ATOM 780 C C . GLU A 1 100 ? -6.898 19.611 27.439 1.00 10.93 109 GLU A C 1
ATOM 781 O O . GLU A 1 100 ? -7.040 19.311 26.277 1.00 11.33 109 GLU A O 1
ATOM 787 N N . THR A 1 101 ? -7.714 19.199 28.413 1.00 10.09 110 THR A N 1
ATOM 788 C CA . THR A 1 101 ? -8.872 18.317 28.176 1.00 9.73 110 THR A CA 1
ATOM 789 C C . THR A 1 101 ? -10.131 19.140 27.857 1.00 9.43 110 THR A C 1
ATOM 790 O O . THR A 1 101 ? -10.338 20.193 28.435 1.00 9.29 110 THR A O 1
ATOM 794 N N . LEU A 1 102 ? -10.940 18.653 26.907 1.00 8.52 111 LEU A N 1
ATOM 795 C CA . LEU A 1 102 ? -12.295 19.170 26.700 1.00 9.05 111 LEU A CA 1
ATOM 796 C C . LEU A 1 102 ? -13.236 17.977 26.730 1.00 8.98 111 LEU A C 1
ATOM 797 O O . LEU A 1 102 ? -13.082 17.013 25.908 1.00 8.61 111 LEU A O 1
ATOM 802 N N . ALA A 1 103 ? -14.194 18.013 27.630 1.00 8.62 112 ALA A N 1
ATOM 803 C CA . ALA A 1 103 ? -15.254 17.000 27.691 1.00 8.46 112 ALA A CA 1
ATOM 804 C C . ALA A 1 103 ? -16.625 17.616 27.500 1.00 8.94 112 ALA A C 1
ATOM 805 O O . ALA A 1 103 ? -16.804 18.832 27.669 1.00 9.23 112 ALA A O 1
ATOM 807 N N . HIS A 1 104 ? -17.587 16.765 27.157 1.00 8.71 113 HIS A N 1
ATOM 808 C CA . HIS A 1 104 ? -18.973 17.212 26.952 1.00 8.77 113 HIS A CA 1
ATOM 809 C C . HIS A 1 104 ? -19.929 16.154 27.450 1.00 9.32 113 HIS A C 1
ATOM 810 O O . HIS A 1 104 ? -19.617 14.971 27.348 1.00 10.22 113 HIS A O 1
ATOM 817 N N . ALA A 1 105 ? -21.098 16.545 27.915 1.00 8.93 114 ALA A N 1
ATOM 818 C CA . ALA A 1 105 ? -22.168 15.593 28.194 1.00 9.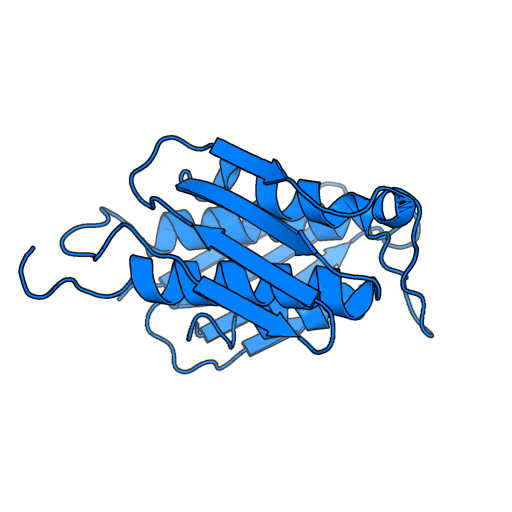06 114 ALA A CA 1
ATOM 819 C C . ALA A 1 105 ? -23.468 16.232 27.712 1.00 8.86 114 ALA A C 1
ATOM 820 O O . ALA A 1 105 ? -23.639 17.461 27.819 1.00 9.54 114 ALA A O 1
ATOM 822 N N . ALA A 1 106 ? -24.371 15.378 27.280 1.00 9.61 115 ALA A N 1
ATOM 823 C CA . ALA A 1 106 ? -25.741 15.773 26.884 1.00 10.49 115 ALA A CA 1
ATOM 824 C C . ALA A 1 106 ? -26.674 14.767 27.509 1.00 11.18 115 ALA A C 1
ATOM 825 O O . ALA A 1 106 ? -26.394 13.569 27.488 1.00 11.08 115 ALA A O 1
ATOM 827 N N A VAL A 1 107 ? -27.803 15.251 28.008 0.50 11.28 116 VAL A N 1
ATOM 828 N N B VAL A 1 107 ? -27.788 15.243 28.055 0.50 11.69 116 VAL A N 1
ATOM 829 C CA A VAL A 1 107 ? -28.799 14.372 28.672 0.50 11.72 116 VAL A CA 1
ATOM 830 C CA B VAL A 1 107 ? -28.778 14.353 28.722 0.50 12.44 116 VAL A CA 1
ATOM 831 C C A VAL A 1 107 ? -30.197 14.641 28.104 0.50 11.74 116 VAL A C 1
ATOM 832 C C B VAL A 1 107 ? -30.186 14.637 28.163 0.50 12.24 116 VAL A C 1
ATOM 833 O O A VAL A 1 107 ? -30.473 15.767 27.697 0.50 13.13 116 VAL A O 1
ATOM 834 O O B VAL A 1 107 ? -30.455 15.777 27.795 0.50 13.73 116 VAL A O 1
ATOM 841 N N . ASP A 1 108 ? -31.006 13.588 28.055 1.00 12.54 117 ASP A N 1
ATOM 842 C CA . ASP A 1 108 ? -32.485 13.693 27.940 1.00 12.56 117 ASP A CA 1
ATOM 843 C C . ASP A 1 108 ? -33.102 12.963 29.133 1.00 12.90 117 ASP A C 1
ATOM 844 O O . ASP A 1 108 ? -32.995 11.715 29.223 1.00 13.05 117 ASP A O 1
ATOM 849 N N . LEU A 1 109 ? -33.666 13.718 30.046 1.00 14.83 118 LEU A N 1
ATOM 850 C CA . LEU A 1 109 ? -34.144 13.134 31.346 1.00 16.41 118 LEU A CA 1
ATOM 851 C C . LEU A 1 109 ? -35.414 12.310 31.190 1.00 22.47 118 LEU A C 1
ATOM 852 O O . LEU A 1 109 ? -35.713 11.512 32.089 1.00 24.23 118 LEU A O 1
ATOM 857 N N . SER A 1 110 ? -36.188 12.567 30.144 1.00 20.40 119 SER A N 1
ATOM 858 C CA . SER A 1 110 ? -37.395 11.798 29.775 1.00 25.09 119 SER A CA 1
ATOM 859 C C . SER A 1 110 ? -37.078 10.884 28.603 1.00 23.99 119 SER A C 1
ATOM 860 O O . SER A 1 110 ? -38.004 10.405 27.960 1.00 29.13 119 SER A O 1
ATOM 863 N N . GLY A 1 111 ? -35.807 10.643 28.333 1.00 25.18 120 GLY A N 1
ATOM 864 C CA . GLY A 1 111 ? -35.414 9.700 27.291 1.00 23.17 120 GLY A CA 1
ATOM 865 C C . GLY A 1 111 ? -35.402 8.281 27.805 1.00 24.10 120 GLY A C 1
ATOM 866 O O . GLY A 1 111 ? -35.383 8.081 29.012 1.00 26.45 120 GLY A O 1
ATOM 867 N N . ARG A 1 112 ? -35.466 7.281 26.915 1.00 23.04 121 ARG A N 1
ATOM 868 C CA . ARG A 1 112 ? -35.272 5.865 27.339 1.00 23.12 121 ARG A CA 1
ATOM 869 C C . ARG A 1 112 ? -33.901 5.790 28.035 1.00 21.05 121 ARG A C 1
ATOM 870 O O . ARG A 1 112 ? -32.984 6.488 27.643 1.00 22.92 121 ARG A O 1
ATOM 878 N N . PRO A 1 113 ? -33.704 4.889 28.998 1.00 20.66 122 PRO A N 1
ATOM 879 C CA . PRO A 1 113 ? -32.383 4.622 29.575 1.00 19.64 122 PRO A CA 1
ATOM 880 C C . PRO A 1 113 ? -31.365 4.234 28.485 1.00 17.20 122 PRO A C 1
ATOM 881 O O . PRO A 1 113 ? -31.543 3.273 27.730 1.00 16.25 122 PRO A O 1
ATOM 885 N N . TYR A 1 114 ? -30.267 4.975 28.400 1.00 14.71 123 TYR A N 1
ATOM 886 C CA . TYR A 1 114 ? -29.269 4.719 27.347 1.00 12.91 123 TYR A CA 1
ATOM 887 C C . TYR A 1 114 ? -28.011 5.496 27.708 1.00 13.13 123 TYR A C 1
ATOM 888 O O . TYR A 1 114 ? -28.121 6.613 28.232 1.00 15.51 123 TYR A O 1
ATOM 897 N N . CYS A 1 115 ? -26.872 4.900 27.476 1.00 11.06 124 CYS A N 1
ATOM 898 C CA . CYS A 1 115 ? -25.582 5.593 27.674 1.00 11.83 124 CYS A CA 1
ATOM 899 C C . CYS A 1 115 ? -24.716 5.384 26.455 1.00 12.17 124 CYS A C 1
ATOM 900 O O . CYS A 1 115 ? -24.568 4.219 26.010 1.00 12.81 124 CYS A O 1
ATOM 903 N N . VAL A 1 116 ? -24.154 6.466 25.926 1.00 10.52 125 VAL A N 1
ATOM 904 C CA . VAL A 1 116 ? -23.116 6.358 24.874 1.00 10.48 125 VAL A CA 1
ATOM 905 C C . VAL A 1 116 ? -21.909 7.131 25.408 1.00 10.20 125 VAL A C 1
ATOM 906 O O . VAL A 1 116 ? -22.074 8.294 25.793 1.00 10.36 125 VAL A O 1
ATOM 910 N N . HIS A 1 117 ? -20.763 6.484 25.495 1.00 9.92 126 HIS A N 1
ATOM 911 C CA . HIS A 1 117 ? -19.510 7.056 26.037 1.00 10.95 126 HIS A CA 1
ATOM 912 C C . HIS A 1 117 ? -18.436 6.936 24.961 1.00 11.56 126 HIS A C 1
ATOM 913 O O . HIS A 1 117 ? -18.161 5.801 24.522 1.00 13.18 126 HIS A O 1
ATOM 920 N N . THR A 1 118 ? -17.957 8.073 24.440 1.00 11.53 127 THR A N 1
ATOM 921 C CA . THR A 1 118 ? -17.036 8.081 23.288 1.00 11.89 127 THR A CA 1
ATOM 922 C C . THR A 1 118 ? -15.847 9.030 23.573 1.00 12.42 127 THR A C 1
ATOM 923 O O . THR A 1 118 ? -16.001 10.022 24.280 1.00 10.39 127 THR A O 1
ATOM 927 N N . GLY A 1 119 ? -14.748 8.744 22.888 1.00 12.46 128 GLY A N 1
ATOM 928 C CA . GLY A 1 119 ? -13.637 9.692 22.763 1.00 11.62 128 GLY A CA 1
ATOM 929 C C . GLY A 1 119 ? -12.582 9.527 23.824 1.00 11.04 128 GLY A C 1
ATOM 930 O O . GLY A 1 119 ? -11.538 10.127 23.696 1.00 10.66 128 GLY A O 1
ATOM 931 N N . GLU A 1 120 ? -12.824 8.722 24.868 1.00 11.91 129 GLU A N 1
ATOM 932 C CA . GLU A 1 120 ? -11.825 8.608 25.924 1.00 12.54 129 GLU A CA 1
ATOM 933 C C . GLU A 1 120 ? -10.580 7.940 25.352 1.00 12.92 129 GLU A C 1
ATOM 934 O O . GLU A 1 120 ? -10.717 6.956 24.628 1.00 13.40 129 GLU A O 1
ATOM 940 N N . PRO A 1 121 ? -9.372 8.513 25.495 1.00 13.83 130 PRO A N 1
ATOM 941 C CA . PRO A 1 121 ? -8.134 7.908 24.998 1.00 15.67 130 PRO A CA 1
ATOM 942 C C . PRO A 1 121 ? -7.970 6.471 25.463 1.00 15.55 130 PRO A C 1
ATOM 943 O O . PRO A 1 121 ? -8.337 6.145 26.553 1.00 13.05 130 PRO A O 1
ATOM 947 N N . ASP A 1 122 ? -7.357 5.643 24.625 1.00 17.27 131 ASP A N 1
ATOM 948 C CA . ASP A 1 122 ? -7.246 4.188 24.888 1.00 19.08 131 ASP A CA 1
ATOM 949 C C . ASP A 1 122 ? -6.441 3.919 26.176 1.00 14.31 131 ASP A C 1
ATOM 950 O O . ASP A 1 122 ? -6.793 2.919 26.838 1.00 17.30 131 ASP A O 1
ATOM 955 N N . HIS A 1 123 ? -5.528 4.792 26.571 1.00 14.47 132 HIS A N 1
ATOM 956 C CA . HIS A 1 123 ? -4.687 4.552 27.789 1.00 14.91 132 HIS A CA 1
ATOM 957 C C . HIS A 1 123 ? -5.589 4.531 29.031 1.00 14.24 132 HIS A C 1
ATOM 958 O O . HIS A 1 123 ? -5.214 3.950 30.054 1.00 12.83 132 HIS A O 1
ATOM 965 N N . LEU A 1 124 ? -6.790 5.093 28.955 1.00 12.67 133 LEU A N 1
ATOM 966 C CA . LEU A 1 124 ? -7.667 5.094 30.168 1.00 12.39 133 LEU A CA 1
ATOM 967 C C . LEU A 1 124 ? -8.304 3.725 30.404 1.00 12.15 133 LEU A C 1
ATOM 968 O O . LEU A 1 124 ? -8.846 3.511 31.526 1.00 12.44 133 LEU A O 1
ATOM 973 N N . GLN A 1 125 ? -8.205 2.779 29.491 1.00 11.06 134 GLN A N 1
ATOM 974 C CA . GLN A 1 125 ? -8.702 1.418 29.720 1.00 12.42 134 GLN A CA 1
ATOM 975 C C . GLN A 1 125 ? -7.763 0.628 30.613 1.00 12.08 134 GLN A C 1
ATOM 976 O O . GLN A 1 125 ? -8.193 -0.456 31.061 1.00 12.18 134 GLN A O 1
ATOM 982 N N . HIS A 1 126 ? -6.575 1.136 30.933 1.00 11.91 135 HIS A N 1
ATOM 983 C CA . HIS A 1 126 ? -5.639 0.410 31.832 1.00 11.55 135 HIS A CA 1
ATOM 984 C C . HIS A 1 126 ? -4.876 1.377 32.733 1.00 13.08 135 HIS A C 1
ATOM 985 O O . HIS A 1 126 ? -3.833 0.986 33.235 1.00 18.14 135 HIS A O 1
ATOM 992 N N . THR A 1 127 ? -5.393 2.561 32.993 1.00 10.55 136 THR A N 1
ATOM 993 C CA . THR A 1 127 ? -4.759 3.574 33.867 1.00 10.69 136 THR A CA 1
ATOM 994 C C . THR A 1 127 ? -5.301 3.392 35.290 1.00 10.19 136 THR A C 1
ATOM 995 O O . THR A 1 127 ? -6.483 3.138 35.498 1.00 10.63 136 THR A O 1
ATOM 999 N N . THR A 1 128 ? -4.403 3.578 36.245 1.00 10.02 137 THR A N 1
ATOM 1000 C CA . THR A 1 128 ? -4.747 3.630 37.697 1.00 11.46 137 THR A CA 1
ATOM 1001 C C . THR A 1 128 ? -4.413 5.019 38.225 1.00 11.75 137 THR A C 1
ATOM 1002 O O . THR A 1 128 ? -3.351 5.541 37.930 1.00 13.56 137 THR A O 1
ATOM 1006 N N . ILE A 1 129 ? -5.326 5.579 38.998 1.00 10.77 138 ILE A N 1
ATOM 1007 C CA . ILE A 1 129 ? -5.071 6.825 39.756 1.00 9.69 138 ILE A CA 1
ATOM 1008 C C . ILE A 1 129 ? -4.890 6.384 41.209 1.00 10.19 138 ILE A C 1
ATOM 1009 O O . ILE A 1 129 ? -5.843 5.863 41.769 1.00 10.94 138 ILE A O 1
ATOM 1014 N N . ALA A 1 130 ? -3.690 6.509 41.764 1.00 10.76 139 ALA A N 1
ATOM 1015 C CA . ALA A 1 130 ? -3.297 5.834 43.027 1.00 11.57 139 ALA A CA 1
ATOM 1016 C C . ALA A 1 130 ? -2.779 6.882 43.981 1.00 12.10 139 ALA A C 1
ATOM 1017 O O . ALA A 1 130 ? -1.891 7.647 43.627 1.00 12.88 139 ALA A O 1
ATOM 1019 N N . GLY A 1 131 ? -3.298 6.857 45.186 1.00 13.81 140 GLY A N 1
ATOM 1020 C CA . GLY A 1 131 ? -2.762 7.644 46.309 1.00 13.42 140 GLY A CA 1
ATOM 1021 C C . GLY A 1 131 ? -2.358 6.754 47.458 1.00 13.69 140 GLY A C 1
ATOM 1022 O O . GLY A 1 131 ? -1.881 5.620 47.275 1.00 14.33 140 GLY A O 1
ATOM 1023 N N . SER A 1 132 ? -2.650 7.219 48.667 1.00 12.96 141 SER A N 1
ATOM 1024 C CA . SER A 1 132 ? -2.286 6.507 49.905 1.00 14.72 141 SER A CA 1
ATOM 1025 C C . SER A 1 132 ? -3.400 5.541 50.309 1.00 17.84 141 SER A C 1
ATOM 1026 O O . SER A 1 132 ? -3.246 4.898 51.378 1.00 18.37 141 SER A O 1
ATOM 1029 N N . SER A 1 133 ? -4.507 5.478 49.574 1.00 15.29 142 SER A N 1
ATOM 1030 C CA . SER A 1 133 ? -5.691 4.673 49.982 1.00 16.11 142 SER A CA 1
ATOM 1031 C C . SER A 1 133 ? -6.021 3.702 48.828 1.00 14.47 142 SER A C 1
ATOM 1032 O O . SER A 1 133 ? -5.097 3.216 48.145 1.00 15.24 142 SER A O 1
ATOM 1035 N N . VAL A 1 134 ? -7.285 3.410 48.669 1.00 13.26 143 VAL A N 1
ATOM 1036 C CA . VAL A 1 134 ? -7.767 2.468 47.637 1.00 12.14 143 VAL A CA 1
ATOM 1037 C C . VAL A 1 134 ? -7.668 3.205 46.303 1.00 10.89 143 VAL A C 1
ATOM 1038 O O . VAL A 1 134 ? -8.184 4.292 46.213 1.00 12.72 143 VAL A O 1
ATOM 1042 N N . PRO A 1 135 ? -7.051 2.619 45.267 1.00 10.15 144 PRO A N 1
ATOM 1043 C CA . PRO A 1 135 ? -6.908 3.299 43.983 1.00 10.17 144 PRO A CA 1
ATOM 1044 C C . PRO A 1 135 ? -8.167 3.201 43.119 1.00 10.32 144 PRO A C 1
ATOM 1045 O O . PRO A 1 135 ? -9.144 2.482 43.440 1.00 9.87 144 PRO A O 1
ATOM 1049 N N . TYR A 1 136 ? -8.155 3.996 42.050 1.00 9.29 145 TYR A N 1
ATOM 1050 C CA . TYR A 1 136 ? -9.280 4.142 41.097 1.00 9.33 145 TYR A CA 1
ATOM 1051 C C . TYR A 1 136 ? -8.802 3.793 39.678 1.00 9.36 145 TYR A C 1
ATOM 1052 O O . TYR A 1 136 ? -7.837 4.408 39.210 1.00 10.74 145 TYR A O 1
ATOM 1061 N N . HIS A 1 137 ? -9.397 2.768 39.104 1.00 9.22 146 HIS A N 1
ATOM 1062 C CA . HIS A 1 137 ? -9.021 2.281 37.744 1.00 8.78 146 HIS A CA 1
ATOM 1063 C C . HIS A 1 137 ? -9.932 3.021 36.766 1.00 8.53 146 HIS A C 1
ATOM 1064 O O . HIS A 1 137 ? -11.168 2.807 36.799 1.00 8.47 146 HIS A O 1
ATOM 1071 N N . THR A 1 138 ? -9.386 3.858 35.879 1.00 8.81 147 THR A N 1
ATOM 1072 C CA . THR A 1 138 ? -10.205 4.744 35.032 1.00 8.95 147 THR A CA 1
ATOM 1073 C C . THR A 1 138 ? -11.061 3.962 34.043 1.00 8.98 147 THR A C 1
ATOM 1074 O O . THR A 1 138 ? -12.026 4.548 33.491 1.00 8.59 147 THR A O 1
ATOM 1078 N N . VAL A 1 139 ? -10.741 2.709 33.790 1.00 8.95 148 VAL A N 1
ATOM 1079 C CA . VAL A 1 139 ? -11.650 1.860 32.946 1.00 9.14 148 VAL A CA 1
ATOM 1080 C C . VAL A 1 139 ? -13.083 1.866 33.501 1.00 8.89 148 VAL A C 1
ATOM 1081 O O . VAL A 1 139 ? -14.036 1.673 32.747 1.00 8.41 148 VAL A O 1
ATOM 1085 N N . ILE A 1 140 ? -13.269 2.110 34.797 1.00 8.33 149 ILE A N 1
ATOM 1086 C CA . ILE A 1 140 ? -14.616 2.127 35.420 1.00 9.71 149 ILE A CA 1
ATOM 1087 C C . ILE A 1 140 ? -15.423 3.365 35.025 1.00 8.93 149 ILE A C 1
ATOM 1088 O O . ILE A 1 140 ? -16.610 3.364 35.255 1.00 9.31 149 ILE A O 1
ATOM 1093 N N . ASN A 1 141 ? -14.809 4.423 34.489 1.00 8.70 150 ASN A N 1
ATOM 1094 C CA . ASN A 1 141 ? -15.555 5.665 34.207 1.00 9.19 150 ASN A 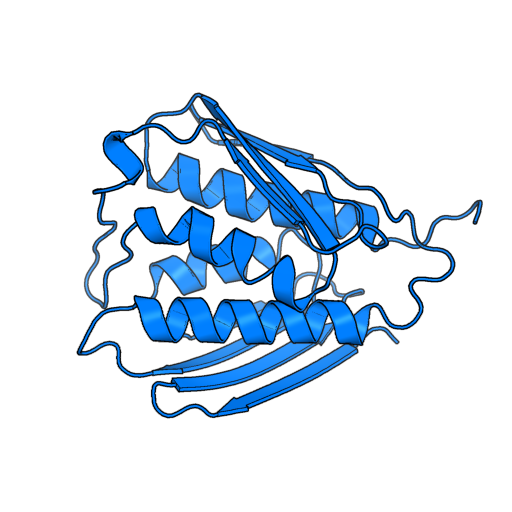CA 1
ATOM 1095 C C . ASN A 1 141 ? -16.806 5.293 33.389 1.00 9.33 150 ASN A C 1
ATOM 1096 O O . ASN A 1 141 ? -17.919 5.710 33.705 1.00 8.96 150 ASN A O 1
ATOM 1101 N N . ARG A 1 142 ? -16.617 4.552 32.295 1.00 9.29 151 ARG A N 1
ATOM 1102 C CA . ARG A 1 142 ? -17.759 4.169 31.443 1.00 9.93 151 ARG A CA 1
ATOM 1103 C C . ARG A 1 142 ? -18.835 3.443 32.253 1.00 10.10 151 ARG A C 1
ATOM 1104 O O . ARG A 1 142 ? -20.023 3.720 32.062 1.00 10.69 151 ARG A O 1
ATOM 1112 N N . HIS A 1 143 ? -18.418 2.576 33.179 1.00 10.34 152 HIS A N 1
ATOM 1113 C CA . HIS A 1 143 ? -19.344 1.749 33.981 1.00 10.55 152 HIS A CA 1
ATOM 1114 C C . HIS A 1 143 ? -20.182 2.651 34.883 1.00 9.47 152 HIS A C 1
ATOM 1115 O O . HIS A 1 143 ? -21.356 2.399 35.107 1.00 10.71 152 HIS A O 1
ATOM 1122 N N . VAL A 1 144 ? -19.573 3.687 35.439 1.00 9.50 153 VAL A N 1
ATOM 1123 C CA . VAL A 1 144 ? -20.261 4.662 36.323 1.00 9.03 153 VAL A CA 1
ATOM 1124 C C . VAL A 1 144 ? -21.360 5.354 35.509 1.00 9.26 153 VAL A C 1
ATOM 1125 O O . VAL A 1 144 ? -22.517 5.361 35.943 1.00 9.23 153 VAL A O 1
ATOM 1129 N N . PHE A 1 145 ? -21.030 5.860 34.321 1.00 9.19 154 PHE A N 1
ATOM 1130 C CA . PHE A 1 145 ? -22.003 6.581 33.479 1.00 10.01 154 PHE A CA 1
ATOM 1131 C C . PHE A 1 145 ? -23.121 5.618 33.065 1.00 10.07 154 PHE A C 1
ATOM 1132 O O . PHE A 1 145 ? -24.323 6.032 33.102 1.00 10.89 154 PHE A O 1
ATOM 1140 N N . GLU A 1 146 ? -22.765 4.390 32.697 1.00 10.89 155 GLU A N 1
ATOM 1141 C CA . GLU A 1 146 ? -23.760 3.386 32.240 1.00 11.64 155 GLU A CA 1
ATOM 1142 C C . GLU A 1 146 ? -24.698 3.060 33.406 1.00 11.93 155 GLU A C 1
ATOM 1143 O O . GLU A 1 146 ? -25.942 3.019 33.219 1.00 11.88 155 GLU A O 1
ATOM 1149 N N . SER A 1 147 ? -24.150 2.885 34.600 1.00 11.00 156 SER A N 1
ATOM 1150 C CA . SER A 1 147 ? -24.972 2.518 35.788 1.00 11.88 156 SER A CA 1
ATOM 1151 C C . SER A 1 147 ? -25.888 3.688 36.186 1.00 12.43 156 SER A C 1
ATOM 1152 O O . SER A 1 147 ? -27.065 3.492 36.541 1.00 12.47 156 SER A O 1
ATOM 1155 N N A LEU A 1 148 ? -25.396 4.925 36.126 0.50 11.88 157 LEU A N 1
ATOM 1156 N N B LEU A 1 148 ? -25.381 4.908 36.115 0.50 12.45 157 LEU A N 1
ATOM 1157 C CA A LEU A 1 148 ? -26.214 6.119 36.429 0.50 12.11 157 LEU A CA 1
ATOM 1158 C CA B LEU A 1 148 ? -26.170 6.104 36.443 0.50 13.08 157 LEU A CA 1
ATOM 1159 C C A LEU A 1 148 ? -27.386 6.171 35.460 0.50 12.68 157 LEU A C 1
ATOM 1160 C C B LEU A 1 148 ? -27.346 6.211 35.469 0.50 13.14 157 LEU A C 1
ATOM 1161 O O A LEU A 1 148 ? -28.531 6.260 35.922 0.50 13.29 157 LEU A O 1
ATOM 1162 O O B LEU A 1 148 ? -28.483 6.301 35.950 0.50 13.65 157 LEU A O 1
ATOM 1171 N N . ALA A 1 149 ? -27.120 6.073 34.166 1.00 12.22 158 ALA A N 1
ATOM 1172 C CA . ALA A 1 149 ? -28.182 6.182 33.149 1.00 11.93 158 ALA A CA 1
ATOM 1173 C C . ALA A 1 149 ? -29.189 5.053 33.279 1.00 12.50 158 ALA A C 1
ATOM 1174 O O . ALA A 1 149 ? -30.378 5.352 33.140 1.00 13.45 158 ALA A O 1
ATOM 1176 N N . ALA A 1 150 ? -28.751 3.813 33.499 1.00 12.77 159 ALA A N 1
ATOM 1177 C CA . ALA A 1 150 ? -29.645 2.640 33.554 1.00 13.04 159 ALA A CA 1
ATOM 1178 C C . ALA A 1 150 ? -30.599 2.792 34.746 1.00 14.37 159 ALA A C 1
ATOM 1179 O O . ALA A 1 150 ? -31.777 2.439 34.622 1.00 17.45 159 ALA A O 1
ATOM 1181 N N . ASN A 1 151 ? -30.141 3.378 35.826 1.00 12.91 160 ASN A N 1
ATOM 1182 C CA . ASN A 1 151 ? -30.949 3.366 37.064 1.00 13.51 160 ASN A CA 1
ATOM 1183 C C . ASN A 1 151 ? -31.739 4.663 37.238 1.00 14.62 160 ASN A C 1
ATOM 1184 O O . ASN A 1 151 ? -32.822 4.624 37.885 1.00 14.98 160 ASN A O 1
ATOM 1189 N N . ALA A 1 152 ? -31.269 5.780 36.741 1.00 13.38 161 ALA A N 1
ATOM 1190 C CA . ALA A 1 152 ? -32.044 7.041 36.682 1.00 13.02 161 ALA A CA 1
ATOM 1191 C C . ALA A 1 152 ? -33.067 6.952 35.533 1.00 15.09 161 ALA A C 1
ATOM 1192 O O . ALA A 1 152 ? -34.014 7.687 35.548 1.00 14.97 161 ALA A O 1
ATOM 1194 N N . ARG A 1 153 ? -32.872 6.067 34.567 1.00 14.27 162 ARG A N 1
ATOM 1195 C CA . ARG A 1 153 ? -33.766 5.885 33.384 1.00 16.86 162 ARG A CA 1
ATOM 1196 C C . ARG A 1 153 ? -33.722 7.155 32.546 1.00 17.35 162 ARG A C 1
ATOM 1197 O O . ARG A 1 153 ? -34.755 7.768 32.260 1.00 16.62 162 ARG A O 1
ATOM 1205 N N . ILE A 1 154 ? -32.521 7.527 32.120 1.00 14.93 163 ILE A N 1
ATOM 1206 C CA . ILE A 1 154 ? -32.257 8.757 31.322 1.00 13.92 163 ILE A CA 1
ATOM 1207 C C . ILE A 1 154 ? -31.330 8.385 30.187 1.00 12.39 163 ILE A C 1
ATOM 12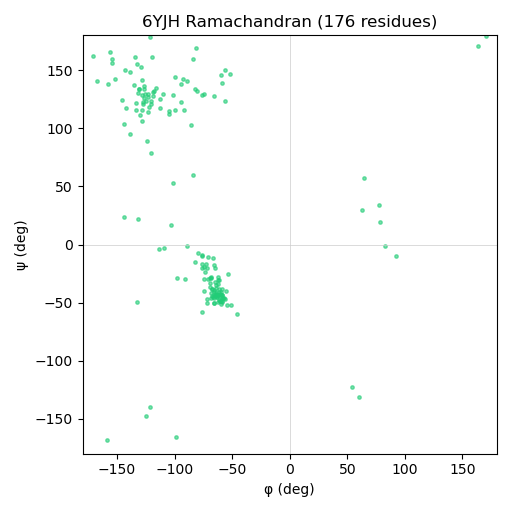08 O O . ILE A 1 154 ? -30.657 7.338 30.221 1.00 11.52 163 ILE A O 1
ATOM 1213 N N . ALA A 1 155 ? -31.306 9.242 29.179 1.00 13.22 164 ALA A N 1
ATOM 1214 C CA . ALA A 1 155 ? -30.318 9.144 28.100 1.00 13.01 164 ALA A CA 1
ATOM 1215 C C . ALA A 1 155 ? -29.144 10.052 28.439 1.00 12.10 164 ALA A C 1
ATOM 1216 O O . ALA A 1 155 ? -29.376 11.252 28.727 1.00 15.05 164 ALA A O 1
ATOM 1218 N N . LEU A 1 156 ? -27.962 9.476 28.501 1.00 11.58 165 LEU A N 1
ATOM 1219 C CA . LEU A 1 156 ? -26.746 10.209 28.935 1.00 11.81 165 LEU A CA 1
ATOM 1220 C C . LEU A 1 156 ? -25.638 9.898 27.951 1.00 11.34 165 LEU A C 1
ATOM 1221 O O . LEU A 1 156 ? -25.204 8.740 27.844 1.00 12.06 165 LEU A O 1
ATOM 1226 N N . HIS A 1 157 ? -25.197 10.921 27.246 1.00 9.91 166 HIS A N 1
ATOM 1227 C CA . HIS A 1 157 ? -24.086 10.814 26.297 1.00 9.84 166 HIS A CA 1
ATOM 1228 C C . HIS A 1 157 ? -22.903 11.624 26.841 1.00 10.60 166 HIS A C 1
ATOM 1229 O O . HIS A 1 157 ? -23.039 12.800 27.067 1.00 12.78 166 HIS A O 1
ATOM 1236 N N . VAL A 1 158 ? -21.766 10.974 26.972 1.00 9.43 167 VAL A N 1
ATOM 1237 C CA . VAL A 1 158 ? -20.555 11.594 27.522 1.00 10.69 167 VAL A CA 1
ATOM 1238 C C . VAL A 1 158 ? -19.480 11.453 26.471 1.00 11.10 167 VAL A C 1
ATOM 1239 O O . VAL A 1 158 ? -19.249 10.320 25.994 1.00 10.17 167 VAL A O 1
ATOM 1243 N N . ARG A 1 159 ? -18.832 12.558 26.176 1.00 11.03 168 ARG A N 1
ATOM 1244 C CA . ARG A 1 159 ? -17.784 12.572 25.122 1.00 10.69 168 ARG A CA 1
ATOM 1245 C C . ARG A 1 159 ? -16.515 13.200 25.702 1.00 9.80 168 ARG A C 1
ATOM 1246 O O . ARG A 1 159 ? -16.568 14.228 26.398 1.00 11.04 168 ARG A O 1
ATOM 1254 N N . VAL A 1 160 ? -15.382 12.650 25.321 1.00 8.21 169 VAL A N 1
ATOM 1255 C CA . VAL A 1 160 ? -14.084 13.342 25.469 1.00 8.79 169 VAL A CA 1
ATOM 1256 C C . VAL A 1 160 ? -13.685 13.815 24.079 1.00 9.54 169 VAL A C 1
ATOM 1257 O O . VAL A 1 160 ? -13.537 12.984 23.159 1.00 10.48 169 VAL A O 1
ATOM 1261 N N . LEU A 1 161 ? -13.624 15.118 23.881 1.00 8.59 170 LEU A N 1
ATOM 1262 C CA . LEU A 1 161 ? -13.240 15.627 22.556 1.00 9.16 170 LEU A CA 1
ATOM 1263 C C . LEU A 1 161 ? -11.750 15.442 22.364 1.00 9.61 170 LEU A C 1
ATOM 1264 O O . LEU A 1 161 ? -11.322 15.069 21.244 1.00 10.39 170 LEU A O 1
ATOM 1269 N N . TYR A 1 162 ? -10.984 15.682 23.421 1.00 8.68 171 TYR A N 1
ATOM 1270 C CA . TYR A 1 162 ? -9.534 15.488 23.445 1.00 8.83 171 TYR A CA 1
ATOM 1271 C C . TYR A 1 162 ? -9.055 15.639 24.876 1.00 9.59 171 TYR A C 1
ATOM 1272 O O . TYR A 1 162 ? -9.750 16.165 25.716 1.00 8.49 171 TYR A O 1
ATOM 1281 N N . GLY A 1 163 ? -7.858 15.133 25.128 1.00 10.73 172 GLY A N 1
ATOM 1282 C CA . GLY A 1 163 ? -7.203 15.274 26.447 1.00 10.74 172 GLY A CA 1
ATOM 1283 C C . GLY A 1 163 ? -6.071 14.311 26.636 1.00 10.64 172 GLY A C 1
ATOM 1284 O O . GLY A 1 163 ? -5.877 13.395 25.822 1.00 10.37 172 GLY A O 1
ATOM 1285 N N . ARG A 1 164 ? -5.326 14.516 27.711 1.00 9.99 173 ARG A N 1
ATOM 1286 C CA . ARG A 1 164 ? -4.131 13.678 27.954 1.00 10.22 173 ARG A CA 1
ATOM 1287 C C . ARG A 1 164 ? -4.083 13.160 29.395 1.00 9.36 173 ARG A C 1
ATOM 1288 O O . ARG A 1 164 ? -3.751 11.974 29.576 1.00 10.38 173 ARG A O 1
ATOM 1296 N N . ASP A 1 165 ? -4.268 14.041 30.352 1.00 9.74 174 ASP A N 1
ATOM 1297 C CA . ASP A 1 165 ? -4.095 13.668 31.768 1.00 9.49 174 ASP A CA 1
ATOM 1298 C C . ASP A 1 165 ? -5.313 12.876 32.197 1.00 9.11 174 ASP A C 1
ATOM 1299 O O . ASP A 1 165 ? -6.419 13.342 32.010 1.00 9.49 174 ASP A O 1
ATOM 1304 N N . PRO A 1 166 ? -5.158 11.685 32.808 1.00 9.12 175 PRO A N 1
ATOM 1305 C CA . PRO A 1 166 ? -6.309 10.866 33.181 1.00 8.91 175 PRO A CA 1
ATOM 1306 C C . PRO A 1 166 ? -7.162 11.453 34.298 1.00 8.52 175 PRO A C 1
ATOM 1307 O O . PRO A 1 166 ? -8.398 11.266 34.269 1.00 8.37 175 PRO A O 1
ATOM 1311 N N . HIS A 1 167 ? -6.545 12.236 35.147 1.00 7.84 176 HIS A N 1
ATOM 1312 C CA . HIS A 1 167 ? -7.323 12.937 36.189 1.00 8.90 176 HIS A CA 1
ATOM 1313 C C . HIS A 1 167 ? -8.146 14.049 35.526 1.00 8.89 176 HIS A C 1
ATOM 1314 O O . HIS A 1 167 ? -9.349 14.176 35.792 1.00 8.73 176 HIS A O 1
ATOM 1321 N N . HIS A 1 168 ? -7.570 14.875 34.647 1.00 8.75 177 HIS A N 1
ATOM 1322 C CA . HIS A 1 168 ? -8.327 15.906 33.911 1.00 8.67 177 HIS A CA 1
ATOM 1323 C C . HIS A 1 168 ? -9.434 15.249 33.109 1.00 8.12 177 HIS A C 1
ATOM 1324 O O . HIS A 1 168 ? -10.571 15.748 33.087 1.00 8.35 177 HIS A O 1
ATOM 1331 N N . ILE A 1 169 ? -9.087 14.197 32.373 1.00 8.08 178 ILE A N 1
ATOM 1332 C CA . ILE A 1 169 ? -10.096 13.576 31.479 1.00 8.40 178 ILE A CA 1
ATOM 1333 C C . ILE A 1 169 ? -11.285 13.063 32.296 1.00 8.79 178 ILE A C 1
ATOM 1334 O O . ILE A 1 169 ? -12.415 13.236 31.920 1.00 8.12 178 ILE A O 1
ATOM 1339 N N . THR A 1 170 ? -11.018 12.424 33.430 1.00 8.46 179 THR A N 1
ATOM 1340 C CA . THR A 1 170 ? -12.071 11.814 34.265 1.00 8.53 179 THR A CA 1
ATOM 1341 C C . THR A 1 170 ? -12.865 12.939 34.932 1.00 8.07 179 THR A C 1
ATOM 1342 O O . THR A 1 170 ? -14.100 12.968 34.841 1.00 7.49 179 THR A O 1
ATOM 1346 N N . GLU A 1 171 ? -12.175 13.881 35.562 1.00 8.64 180 GLU A N 1
ATOM 1347 C CA . GLU A 1 171 ? -12.866 14.968 36.288 1.00 9.20 180 GLU A CA 1
ATOM 1348 C C . GLU A 1 171 ? -13.724 15.808 35.325 1.00 9.24 180 GLU A C 1
ATOM 1349 O O . GLU A 1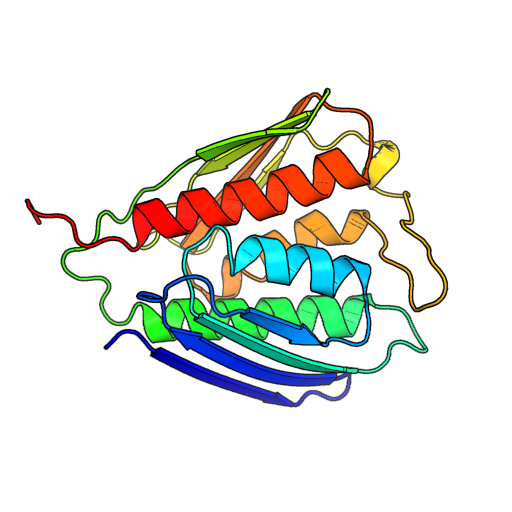 171 ? -14.860 16.181 35.664 1.00 9.18 180 GLU A O 1
ATOM 1355 N N . ALA A 1 172 ? -13.229 16.109 34.140 1.00 8.59 181 ALA A N 1
ATOM 1356 C CA . ALA A 1 172 ? -13.988 16.913 33.165 1.00 8.86 181 ALA A CA 1
ATOM 1357 C C . ALA A 1 172 ? -15.286 16.174 32.780 1.00 8.63 181 ALA A C 1
ATOM 1358 O O . ALA A 1 172 ? -16.307 16.816 32.642 1.00 8.16 181 ALA A O 1
ATOM 1360 N N . GLN A 1 173 ? -15.254 14.855 32.645 1.00 8.55 182 GLN A N 1
ATOM 1361 C CA . GLN A 1 173 ? -16.450 14.063 32.331 1.00 8.80 182 GLN A CA 1
ATOM 1362 C C . GLN A 1 173 ? -17.449 14.142 33.487 1.00 8.34 182 GLN A C 1
ATOM 1363 O O . GLN A 1 173 ? -18.652 14.431 33.232 1.00 8.28 182 GLN A O 1
ATOM 1369 N N . TYR A 1 174 ? -17.010 13.903 34.708 1.00 7.78 183 TYR A N 1
ATOM 1370 C CA . TYR A 1 174 ? -17.942 13.987 35.849 1.00 8.58 183 TYR A CA 1
ATOM 1371 C C . TYR A 1 174 ? -18.557 15.387 35.931 1.00 8.94 183 TYR A C 1
ATOM 1372 O O . TYR A 1 174 ? -19.783 15.498 36.198 1.00 9.67 183 TYR A O 1
ATOM 1381 N N . LYS A 1 175 ? -17.778 16.436 35.758 1.00 8.40 184 LYS A N 1
ATOM 1382 C CA . LYS A 1 175 ? -18.293 17.816 35.792 1.00 9.75 184 LYS A CA 1
ATOM 1383 C C . LYS A 1 175 ? -19.266 18.073 34.651 1.00 9.11 184 LYS A C 1
ATOM 1384 O O . LYS A 1 175 ? -20.219 18.860 34.847 1.00 9.95 184 LYS A O 1
ATOM 1390 N N . ALA A 1 176 ? -19.011 17.504 33.459 1.00 9.82 185 ALA A N 1
ATOM 1391 C CA . ALA A 1 176 ? -19.856 17.752 32.296 1.00 9.06 185 ALA A CA 1
ATOM 1392 C C . ALA A 1 176 ? -21.212 17.109 32.518 1.00 9.16 185 ALA A C 1
ATOM 1393 O O . ALA A 1 176 ? -22.250 17.747 32.280 1.00 9.36 185 ALA A O 1
ATOM 1395 N N . VAL A 1 177 ? -21.221 15.898 33.064 1.00 9.25 186 VAL A N 1
ATOM 1396 C CA . VAL A 1 177 ? -22.482 15.203 33.421 1.00 9.41 186 VAL A CA 1
ATOM 1397 C C . VAL A 1 177 ? -23.226 16.081 34.430 1.00 9.96 186 VAL A C 1
ATOM 1398 O O . VAL A 1 177 ? -24.404 16.311 34.302 1.00 10.85 186 VAL A O 1
ATOM 1402 N N . ALA A 1 178 ? -22.486 16.588 35.407 1.00 10.34 187 ALA A N 1
ATOM 1403 C CA . ALA A 1 178 ? -23.080 17.386 36.507 1.00 10.78 187 ALA A CA 1
ATOM 1404 C C . ALA A 1 178 ? -23.755 18.638 35.950 1.00 10.43 187 ALA A C 1
ATOM 1405 O O . ALA A 1 178 ? -24.934 18.922 36.285 1.00 11.27 187 ALA A O 1
ATOM 1407 N N . ARG A 1 179 ? -23.078 19.364 35.093 1.00 10.79 188 ARG A N 1
ATOM 1408 C CA . ARG A 1 179 ? -23.648 20.641 34.585 1.00 11.33 188 ARG A CA 1
ATOM 1409 C C . ARG A 1 179 ? -24.740 20.344 33.579 1.00 11.45 188 ARG A C 1
ATOM 1410 O O . ARG A 1 179 ? -25.692 21.151 33.488 1.00 11.95 188 ARG A O 1
ATOM 1418 N N . ALA A 1 180 ? -24.664 19.230 32.860 1.00 9.90 189 ALA A N 1
ATOM 1419 C CA . ALA A 1 180 ? -25.775 18.830 31.953 1.00 10.04 189 ALA A CA 1
ATOM 1420 C C . ALA A 1 180 ? -27.026 18.504 32.769 1.00 11.13 189 ALA A C 1
ATOM 1421 O O . ALA A 1 180 ? -28.155 18.987 32.437 1.00 12.03 189 ALA A O 1
ATOM 1423 N N . LEU A 1 181 ? -26.840 17.774 33.863 1.00 10.71 190 LEU A N 1
ATOM 1424 C CA . LEU A 1 181 ? -27.966 17.449 34.779 1.00 12.15 190 LEU A CA 1
ATOM 1425 C C . LEU A 1 181 ? -28.523 18.722 35.388 1.00 12.94 190 LEU A C 1
ATOM 1426 O O . LEU A 1 181 ? -29.791 18.839 35.422 1.00 14.21 190 LEU A O 1
ATOM 1431 N N . ARG A 1 182 ? -27.678 19.639 35.811 1.00 13.08 191 ARG A N 1
ATOM 1432 C CA . ARG A 1 182 ? -28.140 20.875 36.456 1.00 14.62 191 ARG A CA 1
ATOM 1433 C C . ARG A 1 182 ? -29.087 21.584 35.487 1.00 17.34 191 ARG A C 1
ATOM 1434 O O . ARG A 1 182 ? -30.197 22.020 35.902 1.00 19.00 191 ARG A O 1
ATOM 1442 N N . GLN A 1 183 ? -28.700 21.682 34.217 1.00 13.41 192 GLN A N 1
ATOM 1443 C CA . GLN A 1 183 ? -29.542 22.392 33.216 1.00 15.24 192 GLN A CA 1
ATOM 1444 C C . GLN A 1 183 ? -30.856 21.635 33.017 1.00 14.68 192 GLN A C 1
ATOM 1445 O O . GLN A 1 183 ? -31.962 22.257 33.003 1.00 17.27 192 GLN A O 1
ATOM 1451 N N . ALA A 1 184 ? -30.835 20.325 32.863 1.00 12.86 193 ALA A N 1
ATOM 1452 C CA . ALA A 1 184 ? -31.986 19.518 32.482 1.00 13.70 193 ALA A CA 1
ATOM 1453 C C . ALA A 1 184 ? -33.014 19.482 33.623 1.00 14.36 193 ALA A C 1
ATOM 1454 O O . ALA A 1 184 ? -34.167 19.481 33.311 1.00 14.89 193 ALA A O 1
ATOM 1456 N N . VAL A 1 185 ? -32.584 19.517 34.880 1.00 15.65 194 VAL A N 1
ATOM 1457 C CA . VAL A 1 185 ? -33.567 19.327 35.995 1.00 17.00 194 VAL A CA 1
ATOM 1458 C C . VAL A 1 185 ? -34.276 20.647 36.305 1.00 19.03 194 VAL A C 1
ATOM 1459 O O . VAL A 1 185 ? -35.312 20.597 37.109 1.00 19.25 194 VAL A O 1
ATOM 1463 N N . GLU A 1 186 ? -33.756 21.766 35.830 1.00 18.48 195 GLU A N 1
ATOM 1464 C CA . GLU A 1 186 ? -34.273 23.111 36.153 1.00 22.20 195 GLU A CA 1
ATOM 1465 C C . GLU A 1 186 ? -35.731 23.204 35.704 1.00 21.52 195 GLU A C 1
ATOM 1466 O O . GLU A 1 186 ? -36.139 22.658 34.678 1.00 18.85 195 GLU A O 1
ATOM 1472 N N . PRO A 1 187 ? -36.575 23.958 36.448 1.00 23.88 196 PRO A N 1
ATOM 1473 C CA . PRO A 1 187 ? -37.908 24.277 35.956 1.00 24.61 196 PRO A CA 1
ATOM 1474 C C . PRO A 1 187 ? -37.792 25.018 34.620 1.00 21.62 196 PRO A C 1
ATOM 1475 O O . PRO A 1 187 ? -36.912 25.863 34.429 1.00 23.76 196 PRO A O 1
ATOM 1479 N N . ASP A 1 188 ? -38.682 24.665 33.696 1.00 23.00 197 ASP A N 1
ATOM 1480 C CA . ASP A 1 188 ? -38.766 25.347 32.390 1.00 25.94 197 ASP A CA 1
ATOM 1481 C C . ASP A 1 188 ? -39.909 26.351 32.465 1.00 33.20 197 ASP A C 1
ATOM 1482 O O . ASP A 1 188 ? -41.066 25.943 32.554 1.00 33.52 197 ASP A O 1
ATOM 1487 N N . PRO A 1 189 ? -39.608 27.662 32.351 1.00 36.29 198 PRO A N 1
ATOM 1488 C CA . PRO A 1 189 ? -40.629 28.695 32.552 1.00 43.30 198 PRO A CA 1
ATOM 1489 C C . PRO A 1 189 ? -41.742 28.695 31.482 1.00 47.34 198 PRO A C 1
ATOM 1490 O O . PRO A 1 189 ? -42.733 29.341 31.704 1.00 49.95 198 PRO A O 1
ATOM 1494 N N . ARG A 1 190 ? -41.572 27.950 30.379 1.00 42.27 199 ARG A N 1
ATOM 1495 C CA . ARG A 1 190 ? -42.520 27.907 29.222 1.00 44.35 199 ARG A CA 1
ATOM 1496 C C . ARG A 1 190 ? -43.272 26.570 29.146 1.00 47.68 199 ARG A C 1
ATOM 1497 O O . ARG A 1 190 ? -44.174 26.457 28.270 1.00 44.29 199 ARG A O 1
ATOM 1505 N N . VAL A 1 191 ? -42.968 25.622 30.043 1.00 54.01 200 VAL A N 1
ATOM 1506 C CA . VAL A 1 191 ? -43.507 24.225 30.016 1.00 57.82 200 VAL A CA 1
ATOM 1507 C C . VAL A 1 191 ? -44.071 23.899 31.409 1.00 57.98 200 VAL A C 1
ATOM 1508 O O . VAL A 1 191 ? -45.281 23.694 31.528 1.00 57.48 200 VAL A O 1
#

GO terms:
  GO:0004424 imidazoleglycerol-phosphate dehydratase activity (F, EXP)